Protein AF-A0A257GHW7-F1 (afdb_monomer)

pLDDT: mean 79.71, std 22.71, range [24.86, 98.06]

Secondary structure (DSSP, 8-state):
--------------PEEEP------TTSS--SS-----PPPS-PPPEEEEEEEEEE-TTGGGGSPTT----EEEEEEEEEESSHHHHHHHHHHHHHHTT-EEEEEEEEEEGGG--GGG-SS---HHHHHHHHHHHSSEEEPPPEEEPPPTT--S--SEEEEEEEEE-GGG--SSS----EEEEEEEEE-SSHHHHHHHHHHHHHHHTPEEEEEEEEEETTTS-GGGS----SSS-HHHHHHHH-SEEE---EEEPPPPP-----

Structure (mmCIF, N/CA/C/O backbone):
data_AF-A0A257GHW7-F1
#
_entry.id   AF-A0A257GHW7-F1
#
loop_
_atom_site.group_PDB
_atom_site.id
_atom_site.type_symbol
_atom_site.label_atom_id
_atom_site.label_alt_id
_atom_site.label_comp_id
_atom_site.label_asym_id
_atom_site.label_entity_id
_atom_site.label_seq_id
_atom_site.pdbx_PDB_ins_code
_atom_site.Cartn_x
_atom_site.Cartn_y
_atom_site.Cartn_z
_atom_site.occupancy
_atom_site.B_iso_or_equiv
_atom_site.auth_seq_id
_atom_site.auth_comp_id
_atom_site.auth_asym_id
_atom_site.auth_atom_id
_atom_site.pdbx_PDB_model_num
ATOM 1 N N . MET A 1 1 ? 4.978 38.872 -44.066 1.00 36.03 1 MET A N 1
ATOM 2 C CA . MET A 1 1 ? 3.646 39.085 -43.466 1.00 36.03 1 MET A CA 1
ATOM 3 C C . MET A 1 1 ? 3.679 38.361 -42.134 1.00 36.03 1 MET A C 1
ATOM 5 O O . MET A 1 1 ? 3.885 37.158 -42.123 1.00 36.03 1 MET A O 1
ATOM 9 N N . VAL A 1 2 ? 3.686 39.134 -41.053 1.00 34.88 2 VAL A N 1
ATOM 10 C CA . VAL A 1 2 ? 3.850 38.700 -39.659 1.00 34.88 2 VAL A CA 1
ATOM 11 C C . VAL A 1 2 ? 2.530 38.119 -39.152 1.00 34.88 2 VAL A C 1
ATOM 13 O O . VAL A 1 2 ? 1.501 38.746 -39.394 1.00 34.88 2 VAL A O 1
ATOM 16 N N . ARG A 1 3 ? 2.570 36.973 -38.462 1.00 28.17 3 ARG A N 1
ATOM 17 C CA . ARG A 1 3 ? 1.578 36.514 -37.465 1.00 28.17 3 ARG A CA 1
ATOM 18 C C . ARG A 1 3 ? 2.328 35.627 -36.462 1.00 28.17 3 ARG A C 1
ATOM 20 O O . ARG A 1 3 ? 2.773 34.553 -36.841 1.00 28.17 3 ARG A O 1
ATOM 27 N N . GLU A 1 4 ? 2.907 36.221 -35.424 1.00 24.86 4 GLU A N 1
ATOM 28 C CA . GLU A 1 4 ? 2.333 36.421 -34.079 1.00 24.86 4 GLU A CA 1
ATOM 29 C C . GLU A 1 4 ? 2.150 35.093 -33.327 1.00 24.86 4 GLU A C 1
ATOM 31 O O . GLU A 1 4 ? 1.236 34.318 -33.590 1.00 24.86 4 GLU A O 1
ATOM 36 N N . ILE A 1 5 ? 3.115 34.843 -32.436 1.00 37.69 5 ILE A N 1
ATOM 37 C CA . ILE A 1 5 ? 3.128 33.799 -31.415 1.00 37.69 5 ILE A CA 1
ATOM 38 C C . ILE A 1 5 ? 2.321 34.349 -30.241 1.00 37.69 5 ILE A C 1
ATOM 40 O O . ILE A 1 5 ? 2.675 35.393 -29.695 1.00 37.69 5 ILE A O 1
ATOM 44 N N . THR A 1 6 ? 1.269 33.646 -29.841 1.00 28.77 6 THR A N 1
ATOM 45 C CA . THR A 1 6 ? 0.584 33.873 -28.566 1.00 28.77 6 THR A CA 1
ATOM 46 C C . THR A 1 6 ? 0.648 32.584 -27.763 1.00 28.77 6 THR A C 1
ATOM 48 O O . THR A 1 6 ? -0.013 31.607 -28.109 1.00 28.77 6 THR A O 1
ATOM 51 N N . HIS A 1 7 ? 1.470 32.591 -26.713 1.00 36.78 7 HIS A N 1
ATOM 52 C CA . HIS A 1 7 ? 1.340 31.665 -25.592 1.00 36.78 7 HIS A CA 1
ATOM 53 C C . HIS A 1 7 ? -0.004 31.898 -24.891 1.00 36.78 7 HIS A C 1
ATOM 55 O O . HIS A 1 7 ? -0.395 33.054 -24.712 1.00 36.78 7 HIS A O 1
ATOM 61 N N . PRO A 1 8 ? -0.634 30.831 -24.390 1.00 32.47 8 PRO A N 1
ATOM 62 C CA . PRO A 1 8 ? -1.305 30.867 -23.107 1.00 32.47 8 PRO A CA 1
ATOM 63 C C . PRO A 1 8 ? -0.520 29.997 -22.123 1.00 32.47 8 PRO A C 1
ATOM 65 O O . PRO A 1 8 ? -0.283 28.812 -22.345 1.00 32.47 8 PRO A O 1
ATOM 68 N N . THR A 1 9 ? -0.068 30.644 -21.059 1.00 42.72 9 THR A N 1
ATOM 69 C CA . THR A 1 9 ? 0.225 30.048 -19.759 1.00 42.72 9 THR A CA 1
ATOM 70 C C . THR A 1 9 ? -1.046 29.399 -19.220 1.00 42.72 9 THR A C 1
ATOM 72 O O . THR A 1 9 ? -2.005 30.126 -18.998 1.00 42.72 9 THR A O 1
ATOM 75 N N . ASP A 1 10 ? -1.039 28.084 -19.017 1.00 27.36 10 ASP A N 1
ATOM 76 C CA . ASP A 1 10 ? -1.928 27.383 -18.084 1.00 27.36 10 ASP A CA 1
ATOM 77 C C . ASP A 1 10 ? -1.251 26.055 -17.710 1.00 27.36 10 ASP A C 1
ATOM 79 O O . ASP A 1 10 ? -1.215 25.107 -18.497 1.00 27.36 10 ASP A O 1
ATOM 83 N N . ASN A 1 11 ? -0.660 26.020 -16.513 1.00 33.03 11 ASN A N 1
ATOM 84 C CA . ASN A 1 11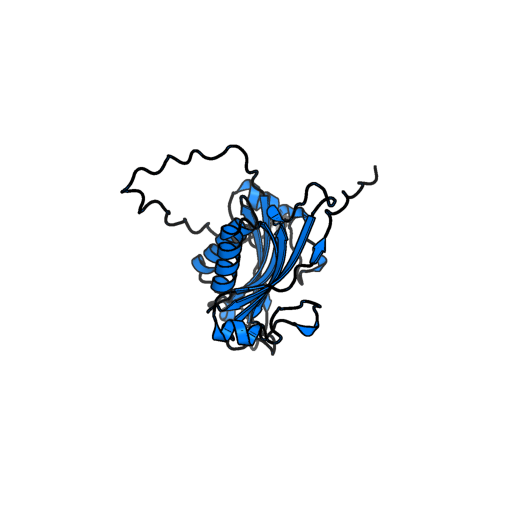 ? -0.252 24.798 -15.818 1.00 33.03 11 ASN A CA 1
ATOM 85 C C . ASN A 1 11 ? -1.525 24.094 -15.322 1.00 33.03 11 ASN A C 1
ATOM 87 O O . ASN A 1 11 ? -1.838 24.131 -14.138 1.00 33.03 11 ASN A O 1
ATOM 91 N N . ALA A 1 12 ? -2.303 23.524 -16.239 1.00 31.20 12 ALA A N 1
ATOM 92 C CA . ALA A 1 12 ? -3.409 22.644 -15.892 1.00 31.20 12 ALA A CA 1
ATOM 93 C C . ALA A 1 12 ? -2.868 21.216 -15.732 1.00 31.20 12 ALA A C 1
ATOM 95 O O . ALA A 1 12 ? -2.188 20.713 -16.632 1.00 31.20 12 ALA A O 1
ATOM 96 N N . ALA A 1 13 ? -3.162 20.616 -14.578 1.00 35.69 13 ALA A N 1
ATOM 97 C CA . ALA A 1 13 ? -2.827 19.262 -14.155 1.00 35.69 13 ALA A CA 1
ATOM 98 C C . ALA A 1 13 ? -2.780 18.252 -15.315 1.00 35.69 13 ALA A C 1
ATOM 100 O O . ALA A 1 13 ? -3.780 17.979 -15.985 1.00 35.69 13 ALA A O 1
ATOM 101 N N . ARG A 1 14 ? -1.601 17.672 -15.547 1.00 35.38 14 ARG A N 1
ATOM 102 C CA . ARG A 1 14 ? -1.405 16.566 -16.490 1.00 35.38 14 ARG A CA 1
ATOM 103 C C . ARG A 1 14 ? -1.644 15.231 -15.790 1.00 35.38 14 ARG A C 1
ATOM 105 O O . ARG A 1 14 ? -0.759 14.391 -15.717 1.00 35.38 14 ARG A O 1
ATOM 112 N N . GLY A 1 15 ? -2.851 15.045 -15.266 1.00 33.69 15 GLY A N 1
ATOM 113 C CA . GLY A 1 15 ? -3.296 13.729 -14.824 1.00 33.69 15 GLY A CA 1
ATOM 114 C C . GLY A 1 15 ? -3.684 12.868 -16.027 1.00 33.69 15 GLY A C 1
ATOM 115 O O . GLY A 1 15 ? -4.375 13.340 -16.937 1.00 33.69 15 GLY A O 1
ATOM 116 N N . VAL A 1 16 ? -3.237 11.613 -16.064 1.00 45.94 16 VAL A N 1
ATOM 117 C CA . VAL A 1 16 ? -3.731 10.628 -17.038 1.00 45.94 16 VAL A CA 1
ATOM 118 C C . VAL A 1 16 ? -5.000 10.001 -16.466 1.00 45.94 16 VAL A C 1
ATOM 120 O O . VAL A 1 16 ? -5.012 9.519 -15.339 1.00 45.94 16 VAL A O 1
ATOM 123 N N . TRP A 1 17 ? -6.079 10.009 -17.246 1.00 41.66 17 TRP A N 1
ATOM 124 C CA . TRP A 1 17 ? -7.388 9.497 -16.836 1.00 41.66 17 TRP A CA 1
ATOM 125 C C . TRP A 1 17 ? -7.412 7.981 -16.900 1.00 41.66 17 TRP A C 1
ATOM 127 O O . TRP A 1 17 ? -7.246 7.395 -17.974 1.00 41.66 17 TRP A O 1
ATOM 137 N N . TRP A 1 18 ? -7.653 7.350 -15.760 1.00 44.00 18 TRP A N 1
ATOM 138 C CA . TRP A 1 18 ? -7.812 5.911 -15.686 1.00 44.00 18 TRP A CA 1
ATOM 139 C C . TRP A 1 18 ? -9.294 5.607 -15.552 1.00 44.00 18 TRP A C 1
ATOM 141 O O . TRP A 1 18 ? -9.939 5.996 -14.580 1.00 44.00 18 TRP A O 1
ATOM 151 N N . ARG A 1 19 ? -9.861 4.924 -16.557 1.00 36.16 19 ARG A N 1
ATOM 152 C CA . ARG A 1 19 ? -11.244 4.450 -16.452 1.00 36.16 19 ARG A CA 1
ATOM 153 C C . ARG A 1 19 ? -11.335 3.555 -15.227 1.00 36.16 19 ARG A C 1
ATOM 155 O O . ARG A 1 19 ? -10.588 2.581 -15.145 1.00 36.16 19 ARG A O 1
ATOM 162 N N . LEU A 1 20 ? -12.320 3.820 -14.368 1.00 38.09 20 LEU A N 1
ATOM 163 C CA . LEU A 1 20 ? -12.843 2.817 -13.450 1.00 38.09 20 LEU A CA 1
ATOM 164 C C . LEU A 1 20 ? -13.066 1.547 -14.272 1.00 38.09 20 LEU A C 1
ATOM 166 O O . LEU A 1 20 ? -13.875 1.537 -15.210 1.00 38.09 20 LEU A O 1
ATOM 170 N N . GLY A 1 21 ? -12.298 0.496 -13.983 1.00 32.53 21 GLY A N 1
ATOM 171 C CA . GLY A 1 21 ? -12.584 -0.818 -14.524 1.00 32.53 21 GLY A CA 1
ATOM 172 C C . GLY A 1 21 ? -14.029 -1.100 -14.163 1.00 32.53 21 GLY A C 1
ATOM 173 O O . GLY A 1 21 ? -14.341 -1.201 -12.982 1.00 32.53 21 GLY A O 1
ATOM 174 N N . ALA A 1 22 ? -14.922 -1.115 -15.158 1.00 33.84 22 ALA A N 1
ATOM 175 C CA . ALA A 1 22 ? -16.328 -1.383 -14.923 1.00 33.84 22 ALA A CA 1
ATOM 176 C C . ALA A 1 22 ? -16.385 -2.695 -14.151 1.00 33.84 22 ALA A C 1
ATOM 178 O O . ALA A 1 22 ? -16.069 -3.743 -14.724 1.00 33.84 22 ALA A O 1
ATOM 179 N N . GLY A 1 23 ? -16.722 -2.613 -12.860 1.00 33.59 23 GLY A N 1
ATOM 180 C 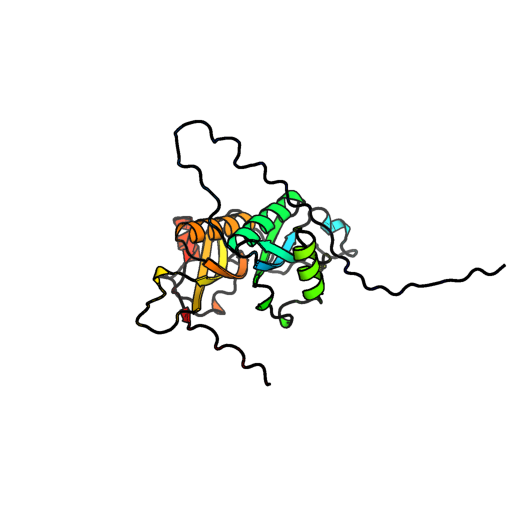CA . GLY A 1 23 ? -16.934 -3.773 -12.023 1.00 33.59 23 GLY A CA 1
ATOM 181 C C . GLY A 1 23 ? -17.876 -4.671 -12.798 1.00 33.59 23 GLY A C 1
ATOM 182 O O . GLY A 1 23 ? -19.040 -4.325 -13.025 1.00 33.59 23 GLY A O 1
ATOM 183 N N . ARG A 1 24 ? -17.360 -5.789 -13.320 1.00 31.86 24 ARG A N 1
ATOM 184 C CA . ARG A 1 24 ? -18.240 -6.821 -13.846 1.00 31.86 24 ARG A CA 1
ATOM 185 C C . ARG A 1 24 ? -19.026 -7.265 -12.637 1.00 31.86 24 ARG A C 1
ATOM 187 O O . ARG A 1 24 ? -18.468 -7.847 -11.717 1.00 31.86 24 ARG A O 1
ATOM 194 N N . GLY A 1 25 ? -20.285 -6.853 -12.637 1.00 30.27 25 GLY A N 1
ATOM 195 C CA . GLY A 1 25 ? -21.083 -6.801 -11.440 1.00 30.27 25 GLY A CA 1
ATOM 196 C C . GLY A 1 25 ? -21.085 -8.110 -10.672 1.00 30.27 25 GLY A C 1
ATOM 197 O O . GLY A 1 25 ? -21.181 -9.204 -11.234 1.00 30.27 25 GLY A O 1
ATOM 198 N N . ILE A 1 26 ? -21.173 -7.947 -9.361 1.00 32.16 26 ILE A N 1
ATOM 199 C CA . ILE A 1 26 ? -21.676 -8.927 -8.397 1.00 32.16 26 ILE A CA 1
ATOM 200 C C . ILE A 1 26 ? -23.202 -9.121 -8.624 1.00 32.16 26 ILE A C 1
ATOM 202 O O . ILE A 1 26 ? -24.008 -9.266 -7.710 1.00 32.16 26 ILE A O 1
ATOM 206 N N . GLU A 1 27 ? -23.649 -9.112 -9.885 1.00 31.14 27 GLU A N 1
ATOM 207 C CA . GLU A 1 27 ? -25.053 -9.204 -10.295 1.00 31.14 27 GLU A CA 1
ATOM 208 C C . GLU A 1 27 ? -25.370 -10.503 -11.052 1.00 31.14 27 GLU A C 1
ATOM 210 O O . GLU A 1 27 ? -26.494 -10.718 -11.502 1.00 31.14 27 GLU A O 1
ATOM 215 N N . ALA A 1 28 ? -24.414 -11.433 -11.127 1.00 28.77 28 ALA A N 1
ATOM 216 C CA . ALA A 1 28 ? -24.600 -12.738 -11.754 1.00 28.77 28 ALA A CA 1
ATOM 217 C C . ALA A 1 28 ? -24.518 -13.909 -10.761 1.00 28.77 28 ALA A C 1
ATOM 219 O O . ALA A 1 28 ? -23.937 -14.935 -11.083 1.00 28.77 28 ALA A O 1
ATOM 220 N N . GLN A 1 29 ? -25.137 -13.796 -9.578 1.00 29.86 29 GLN A N 1
ATOM 221 C CA . GLN A 1 29 ? -25.548 -14.978 -8.789 1.00 29.86 29 GLN A CA 1
ATOM 222 C C . GLN A 1 29 ? -26.730 -14.753 -7.817 1.00 29.86 29 GLN A C 1
ATOM 224 O O . G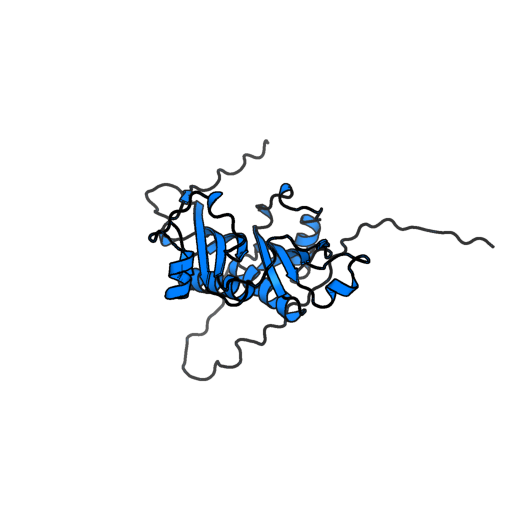LN A 1 29 ? -27.079 -15.637 -7.039 1.00 29.86 29 GLN A O 1
ATOM 229 N N . ARG A 1 30 ? -27.464 -13.633 -7.922 1.00 30.55 30 ARG A N 1
ATOM 230 C CA . ARG A 1 30 ? -28.661 -13.325 -7.100 1.00 30.55 30 ARG A CA 1
ATOM 231 C C . ARG A 1 30 ? -29.955 -14.033 -7.541 1.00 30.55 30 ARG A C 1
ATOM 233 O O . ARG A 1 30 ? -31.051 -13.475 -7.498 1.00 30.55 30 ARG A O 1
ATOM 240 N N . ARG A 1 31 ? -29.869 -15.300 -7.942 1.00 33.94 31 ARG A N 1
ATOM 241 C CA . ARG A 1 31 ? -31.046 -16.174 -8.028 1.00 33.94 31 ARG A CA 1
ATOM 242 C C . ARG A 1 31 ? -30.732 -17.496 -7.364 1.00 33.94 31 ARG A C 1
ATOM 244 O O . ARG A 1 31 ? -30.259 -18.410 -8.025 1.00 33.94 31 ARG A O 1
ATOM 251 N N . VAL A 1 32 ? -31.065 -17.571 -6.080 1.00 35.50 32 VAL A N 1
ATOM 252 C CA . VAL A 1 32 ? -31.836 -18.633 -5.412 1.00 35.50 32 VAL A CA 1
ATOM 253 C C . VAL A 1 32 ? -31.614 -18.452 -3.905 1.00 35.50 32 VAL A C 1
ATOM 255 O O . VAL A 1 32 ? -30.484 -18.316 -3.462 1.00 35.50 32 VAL A O 1
ATOM 258 N N . LEU A 1 33 ? -32.720 -18.469 -3.151 1.00 29.48 33 LEU A N 1
ATOM 259 C CA . LEU A 1 33 ? -32.876 -18.275 -1.696 1.00 29.48 33 LEU A CA 1
ATOM 260 C C . LEU A 1 33 ? -33.137 -16.820 -1.265 1.00 29.48 33 LEU A C 1
ATOM 262 O O . LEU A 1 33 ? -32.370 -15.906 -1.537 1.00 29.48 33 LEU A O 1
ATOM 266 N N . GLY A 1 34 ? -34.298 -16.614 -0.634 1.00 36.25 34 GLY A N 1
ATOM 267 C CA . GLY A 1 34 ? -34.817 -15.318 -0.200 1.00 36.25 34 GLY A CA 1
ATOM 268 C C . GLY A 1 34 ? -34.015 -14.715 0.950 1.00 36.25 34 GLY A C 1
ATOM 269 O O . GLY A 1 34 ? -34.374 -14.888 2.111 1.00 36.25 34 GLY A O 1
ATOM 270 N N . VAL A 1 35 ? -32.957 -13.994 0.596 1.00 29.38 35 VAL A N 1
ATOM 271 C CA . VAL A 1 35 ? -32.180 -13.124 1.484 1.00 29.38 35 VAL A CA 1
ATOM 272 C C . VAL A 1 35 ? -32.859 -11.742 1.534 1.00 29.38 35 VAL A C 1
ATOM 274 O O . VAL A 1 35 ? -33.361 -11.293 0.496 1.00 29.38 35 VAL A O 1
ATOM 277 N N . PRO A 1 36 ? -32.942 -11.070 2.701 1.00 29.03 36 PRO A N 1
ATOM 278 C CA . PRO A 1 36 ? -33.575 -9.759 2.817 1.00 29.03 36 PRO A CA 1
ATOM 279 C C . PRO A 1 36 ? -32.941 -8.752 1.855 1.00 29.03 36 PRO A C 1
ATOM 281 O O . PRO A 1 36 ? -31.727 -8.737 1.662 1.00 29.03 36 PRO A O 1
ATOM 284 N N . GLN A 1 37 ? -33.777 -7.912 1.245 1.00 29.28 37 GLN A N 1
ATOM 285 C CA . GLN A 1 37 ? -33.328 -6.796 0.422 1.00 29.28 37 GLN A CA 1
ATOM 286 C C . GLN A 1 37 ? -32.472 -5.862 1.280 1.00 29.28 37 GLN A C 1
ATOM 288 O O . GLN A 1 37 ? -32.977 -5.258 2.224 1.00 29.28 37 GLN A O 1
ATOM 293 N N . PHE A 1 38 ? -31.186 -5.753 0.953 1.00 33.88 38 PHE A N 1
ATOM 294 C CA . PHE A 1 38 ? -30.321 -4.724 1.509 1.00 33.88 38 PHE A CA 1
ATOM 295 C C . PHE A 1 38 ? -30.754 -3.384 0.907 1.00 33.88 38 PHE A C 1
ATOM 297 O O . PHE A 1 38 ? -30.521 -3.107 -0.269 1.00 33.88 38 PHE A O 1
ATOM 304 N N . THR A 1 39 ? -31.482 -2.597 1.690 1.00 32.59 39 THR A N 1
ATOM 305 C CA . THR A 1 39 ? -31.611 -1.158 1.473 1.00 32.59 39 THR A CA 1
ATOM 306 C C . THR A 1 39 ? -30.284 -0.513 1.872 1.00 32.59 39 THR A C 1
ATOM 308 O O . THR A 1 39 ? -29.811 -0.835 2.965 1.00 32.59 39 THR A O 1
ATOM 311 N N . PRO A 1 40 ? -29.691 0.373 1.049 1.00 36.09 40 PRO A N 1
ATOM 312 C CA . PRO A 1 40 ? -28.514 1.138 1.451 1.00 36.09 40 PRO A CA 1
ATOM 313 C C . PRO A 1 40 ? -28.809 1.817 2.790 1.00 36.09 40 PRO A C 1
ATOM 315 O O . PRO A 1 40 ? -29.843 2.478 2.923 1.00 36.09 40 PRO A O 1
ATOM 318 N N . LYS A 1 41 ? -27.965 1.590 3.800 1.00 42.03 41 LYS A N 1
ATOM 319 C CA . LYS A 1 41 ? -28.049 2.349 5.050 1.00 42.03 41 LYS A CA 1
ATOM 320 C C . LYS A 1 41 ? -27.712 3.804 4.718 1.00 42.03 41 LYS A C 1
ATOM 322 O O . LYS A 1 41 ? -26.734 4.070 4.029 1.00 42.03 41 LYS A O 1
ATOM 327 N N . GLU A 1 42 ? -28.550 4.730 5.163 1.00 38.84 42 GLU A N 1
ATOM 328 C CA . GLU A 1 42 ? -28.303 6.166 5.044 1.00 38.84 42 GLU A CA 1
ATOM 329 C C . GLU A 1 42 ? -26.960 6.528 5.715 1.00 38.84 42 GLU A C 1
ATOM 331 O O . GLU A 1 42 ? -26.798 6.273 6.906 1.00 38.84 42 GLU A O 1
ATOM 336 N N . GLY A 1 43 ? -26.031 7.148 4.970 1.00 42.12 43 GLY A N 1
ATOM 337 C CA . GLY A 1 43 ? -25.058 8.088 5.542 1.00 42.12 43 GLY A CA 1
ATOM 338 C C . GLY A 1 43 ? -23.586 7.685 5.718 1.00 42.12 43 GLY A C 1
ATOM 339 O O . GLY A 1 43 ? -22.974 8.256 6.613 1.00 42.12 43 GLY A O 1
ATOM 340 N N . HIS A 1 44 ? -22.982 6.810 4.903 1.00 48.06 44 HIS A N 1
ATOM 341 C CA . HIS A 1 44 ? -21.507 6.806 4.809 1.00 48.06 44 HIS A CA 1
ATOM 342 C C . HIS A 1 44 ? -21.077 7.937 3.869 1.00 48.06 44 HIS A C 1
ATOM 344 O O . HIS A 1 44 ? -21.534 8.032 2.728 1.00 48.06 44 HIS A O 1
ATOM 350 N N . GLN A 1 45 ? -20.311 8.885 4.401 1.00 71.19 45 GLN A N 1
ATOM 351 C CA . GLN A 1 45 ? -19.835 10.042 3.657 1.00 71.19 45 GLN A CA 1
ATOM 352 C C . GLN A 1 45 ? -18.608 9.614 2.848 1.00 71.19 45 GLN A C 1
ATOM 354 O O . GLN A 1 45 ? -17.639 9.150 3.430 1.00 71.19 45 GLN A O 1
ATOM 359 N N . MET A 1 46 ? -18.658 9.776 1.524 1.00 88.19 46 MET A N 1
ATOM 360 C CA . MET A 1 46 ? -17.517 9.520 0.637 1.00 88.19 46 MET A CA 1
ATOM 361 C C . MET A 1 46 ? -16.273 10.282 1.117 1.00 88.19 46 MET A C 1
ATOM 363 O O . MET A 1 46 ? -16.310 11.513 1.216 1.00 88.19 46 MET A O 1
ATOM 367 N N . GLY A 1 47 ? -15.191 9.554 1.390 1.00 92.69 47 GLY A N 1
ATOM 368 C CA . GLY A 1 47 ? -13.868 10.088 1.700 1.00 92.69 47 GLY A CA 1
ATOM 369 C C . GLY A 1 47 ? -13.036 10.338 0.442 1.00 92.69 47 GLY A C 1
ATOM 370 O O . GLY A 1 47 ? -13.412 9.948 -0.665 1.00 92.69 47 GLY A O 1
ATOM 371 N N . THR A 1 48 ? -11.899 11.020 0.597 1.00 95.81 48 THR A N 1
ATOM 372 C CA . THR A 1 48 ? -10.880 11.163 -0.457 1.00 95.81 48 THR A CA 1
ATOM 373 C C . THR A 1 48 ? -9.567 10.591 0.052 1.00 95.81 48 THR A C 1
ATOM 375 O O . THR A 1 48 ? -9.049 11.022 1.083 1.00 95.81 48 THR A O 1
ATOM 378 N N . PHE A 1 49 ? -9.042 9.623 -0.686 1.00 97.12 49 PHE A N 1
ATOM 379 C CA . PHE A 1 49 ? -7.886 8.828 -0.304 1.00 97.12 49 PHE A CA 1
ATOM 380 C C . PHE A 1 49 ? -6.791 8.968 -1.343 1.00 97.12 49 PHE A C 1
ATOM 382 O O . PHE A 1 49 ? -7.069 9.191 -2.526 1.00 97.12 49 PHE A O 1
ATOM 389 N N . TYR A 1 50 ? -5.554 8.814 -0.891 1.00 96.62 50 TYR A N 1
ATOM 390 C CA . TYR A 1 50 ? -4.395 8.751 -1.757 1.00 96.62 50 TYR A CA 1
ATOM 391 C C . TYR A 1 50 ? -3.713 7.388 -1.676 1.00 96.62 50 TYR A C 1
ATOM 393 O O . TYR A 1 50 ? -3.823 6.677 -0.676 1.00 96.62 50 TYR A O 1
ATOM 401 N N . ALA A 1 51 ? -2.961 7.064 -2.723 1.00 96.81 51 ALA A N 1
ATOM 402 C CA . ALA A 1 51 ? -1.981 5.994 -2.701 1.00 96.81 51 ALA A CA 1
ATOM 403 C C . ALA A 1 51 ? -0.755 6.375 -3.536 1.00 96.81 51 ALA A C 1
ATOM 405 O O . ALA A 1 51 ? -0.857 6.637 -4.736 1.00 96.81 51 ALA A O 1
ATOM 406 N N . ALA A 1 52 ? 0.406 6.380 -2.896 1.00 95.62 52 ALA A N 1
ATOM 407 C CA . ALA A 1 52 ? 1.707 6.419 -3.538 1.00 95.62 52 ALA A CA 1
ATOM 408 C C . ALA A 1 52 ? 2.172 4.980 -3.767 1.00 95.62 52 ALA A C 1
ATOM 410 O O . ALA A 1 52 ? 2.295 4.204 -2.818 1.00 95.62 52 ALA A O 1
ATOM 411 N N . VAL A 1 53 ? 2.412 4.608 -5.021 1.00 95.75 53 VAL A N 1
ATOM 412 C CA . VAL A 1 53 ? 2.735 3.226 -5.393 1.00 95.75 53 VAL A CA 1
ATOM 413 C C . VAL A 1 53 ? 3.871 3.169 -6.401 1.00 95.75 53 VAL A C 1
ATOM 415 O O . VAL A 1 53 ? 4.080 4.098 -7.185 1.00 95.75 53 VAL A O 1
ATOM 418 N N . GLU A 1 54 ? 4.550 2.030 -6.420 1.00 94.94 54 GLU A N 1
ATOM 419 C CA . GLU 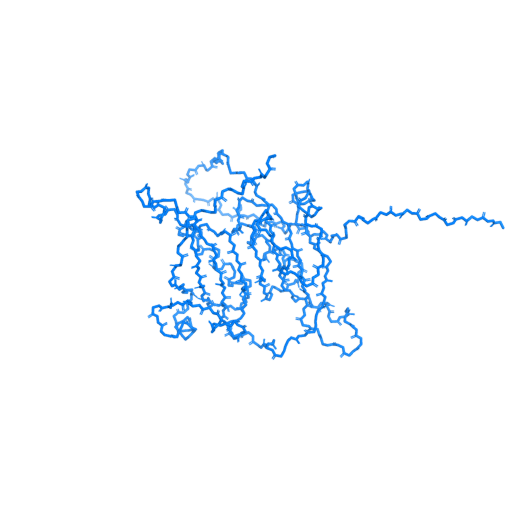A 1 54 ? 5.439 1.636 -7.507 1.00 94.94 54 GLU A CA 1
ATOM 420 C C . GLU A 1 54 ? 4.755 0.533 -8.313 1.00 94.94 54 GLU A C 1
ATOM 422 O O . GLU A 1 54 ? 4.244 -0.455 -7.769 1.00 94.94 54 GLU A O 1
ATOM 427 N N . VAL A 1 55 ? 4.712 0.726 -9.628 1.00 95.38 55 VAL A N 1
ATOM 428 C CA . VAL A 1 55 ? 4.087 -0.193 -10.577 1.00 95.38 55 VAL A CA 1
ATOM 429 C C . VAL A 1 55 ? 5.059 -0.546 -11.690 1.00 95.38 55 VAL A C 1
ATOM 431 O O . VAL A 1 55 ? 5.873 0.276 -12.103 1.00 95.38 55 VAL A O 1
ATOM 434 N N . PHE A 1 56 ? 4.936 -1.750 -12.231 1.00 94.62 56 PHE A N 1
ATOM 435 C CA . PHE A 1 56 ? 5.673 -2.162 -13.415 1.00 94.62 56 PHE A CA 1
ATOM 436 C C . PHE A 1 56 ? 4.793 -2.040 -14.659 1.00 94.62 56 PHE A C 1
ATOM 438 O O . PHE A 1 56 ? 3.763 -2.718 -14.766 1.00 94.62 56 PHE A O 1
ATOM 445 N N . ASP A 1 57 ? 5.219 -1.208 -15.613 1.00 95.19 57 ASP A N 1
ATOM 446 C CA . ASP A 1 57 ? 4.637 -1.119 -16.952 1.00 95.19 57 ASP A CA 1
ATOM 447 C C . ASP A 1 57 ? 5.435 -1.987 -17.943 1.00 95.19 57 ASP A C 1
ATOM 449 O O . ASP A 1 57 ? 6.611 -1.713 -18.197 1.00 95.19 57 ASP A O 1
ATOM 453 N N . PRO A 1 58 ? 4.830 -3.020 -18.561 1.00 93.56 58 PRO A N 1
ATOM 454 C CA . PRO A 1 58 ? 5.486 -3.800 -19.609 1.00 93.56 58 PRO A CA 1
ATOM 455 C C . PRO A 1 58 ? 5.965 -2.974 -20.815 1.00 93.56 58 PRO A C 1
ATOM 457 O O . PRO A 1 58 ? 6.868 -3.416 -21.531 1.00 93.56 58 PRO A O 1
ATOM 460 N N . GLU A 1 59 ? 5.368 -1.807 -21.068 1.00 92.31 59 GLU A N 1
ATOM 461 C CA . GLU A 1 59 ? 5.774 -0.867 -22.119 1.00 92.31 59 GLU A CA 1
ATOM 462 C C . GLU A 1 59 ? 6.819 0.154 -21.634 1.00 92.31 59 GLU A C 1
ATOM 464 O O . GLU A 1 59 ? 7.511 0.766 -22.454 1.00 92.31 59 GLU A O 1
ATOM 469 N N . GLY A 1 60 ? 7.008 0.282 -20.318 1.00 89.75 60 GLY A N 1
ATOM 470 C CA . GLY A 1 60 ? 7.937 1.209 -19.673 1.00 89.75 60 GLY A CA 1
ATOM 471 C C . GLY A 1 60 ? 9.393 1.147 -20.159 1.00 89.75 60 GLY A C 1
ATOM 472 O O . GLY A 1 60 ? 9.986 2.211 -20.365 1.00 89.75 60 GLY A O 1
ATOM 473 N N . PRO A 1 61 ? 9.978 -0.029 -20.485 1.00 91.94 61 PRO A N 1
ATOM 474 C CA . PRO A 1 61 ? 11.333 -0.099 -21.035 1.00 91.94 61 PRO A CA 1
ATOM 475 C C . PRO A 1 61 ? 11.532 0.701 -22.329 1.00 91.94 61 PRO A C 1
ATOM 477 O O . PRO A 1 61 ? 12.649 1.120 -22.622 1.00 91.94 61 PRO A O 1
ATOM 480 N N . ALA A 1 62 ? 10.473 0.932 -23.114 1.00 88.31 62 ALA A N 1
ATOM 481 C CA . ALA A 1 62 ? 10.556 1.747 -24.328 1.00 88.31 62 ALA A CA 1
ATOM 482 C C . ALA A 1 62 ? 10.699 3.253 -24.037 1.00 88.31 62 ALA A C 1
ATOM 484 O O . ALA A 1 62 ? 11.092 4.009 -24.927 1.00 88.31 62 ALA A O 1
ATOM 485 N N . ASN A 1 63 ? 10.383 3.675 -22.811 1.00 81.75 63 ASN A N 1
ATOM 486 C CA . ASN A 1 63 ? 10.409 5.063 -22.358 1.00 81.75 63 ASN A CA 1
ATOM 487 C C . ASN A 1 63 ? 11.683 5.407 -21.565 1.00 81.75 63 ASN A C 1
ATOM 489 O O . ASN A 1 63 ? 11.882 6.571 -21.212 1.00 81.75 63 ASN A O 1
ATOM 493 N N . MET A 1 64 ? 12.553 4.423 -21.306 1.00 87.44 64 MET A N 1
ATOM 494 C CA . MET A 1 64 ? 13.817 4.640 -20.603 1.00 87.44 64 MET A CA 1
ATOM 495 C C . MET A 1 64 ? 14.871 5.312 -21.494 1.00 87.44 64 MET A C 1
ATOM 497 O O . MET A 1 64 ? 14.915 5.069 -22.704 1.00 87.44 64 MET A O 1
ATOM 501 N N . PRO A 1 65 ? 15.763 6.138 -20.914 1.00 84.31 65 PRO A N 1
ATOM 502 C CA . PRO A 1 65 ? 16.953 6.613 -21.610 1.00 84.31 65 PRO A CA 1
ATOM 503 C C . PRO A 1 65 ? 17.825 5.458 -22.120 1.00 84.31 65 PRO A C 1
ATOM 505 O O . PRO A 1 65 ? 17.889 4.389 -21.510 1.00 84.31 65 PRO A O 1
ATOM 508 N N . ASP A 1 66 ? 18.559 5.695 -23.211 1.00 83.06 66 ASP A N 1
ATOM 509 C CA . ASP A 1 66 ? 19.521 4.724 -23.738 1.00 83.06 66 ASP A CA 1
ATOM 510 C C . ASP A 1 66 ? 20.496 4.269 -22.630 1.00 83.06 66 ASP A C 1
ATOM 512 O O . ASP A 1 66 ? 21.183 5.093 -22.027 1.00 83.06 66 ASP A O 1
ATOM 516 N N . ALA A 1 67 ? 20.594 2.949 -22.431 1.00 81.94 67 ALA A N 1
ATOM 517 C CA . ALA A 1 67 ? 21.438 2.265 -21.439 1.00 81.94 67 ALA A CA 1
ATOM 518 C C . ALA A 1 67 ? 20.980 2.294 -19.965 1.00 81.94 67 ALA A C 1
ATOM 520 O O . ALA A 1 67 ? 21.733 1.801 -19.127 1.00 81.94 67 ALA A O 1
ATOM 521 N N . ALA A 1 68 ? 19.778 2.788 -19.652 1.00 89.12 68 ALA A N 1
ATOM 522 C CA . ALA A 1 68 ? 19.178 2.633 -18.323 1.00 89.12 68 ALA A CA 1
ATOM 523 C C . ALA A 1 68 ? 18.348 1.336 -18.227 1.00 89.12 68 ALA A C 1
ATOM 525 O O . ALA A 1 68 ? 17.680 0.946 -19.190 1.00 89.12 68 ALA A O 1
ATOM 526 N N . GLU A 1 69 ? 18.389 0.664 -17.074 1.00 91.25 69 GLU A N 1
ATOM 527 C CA . GLU A 1 69 ? 17.518 -0.482 -16.779 1.00 91.25 69 GLU A CA 1
ATOM 528 C C . GLU A 1 69 ? 16.173 0.009 -16.240 1.00 91.25 69 GLU A C 1
ATOM 530 O O . GLU A 1 69 ? 16.115 0.985 -15.505 1.00 91.25 69 GLU A O 1
ATOM 535 N N . TYR A 1 70 ? 15.077 -0.644 -16.623 1.00 92.62 70 TYR A N 1
ATOM 536 C CA . TYR A 1 70 ? 13.739 -0.262 -16.175 1.00 92.62 70 TYR A CA 1
ATOM 537 C C . TYR A 1 70 ? 13.363 -1.030 -14.905 1.00 92.62 70 TYR A C 1
ATOM 539 O O . TYR A 1 70 ? 13.218 -2.253 -14.964 1.00 92.62 70 TYR A O 1
ATOM 547 N N . GLY A 1 71 ? 13.206 -0.317 -13.789 1.00 90.94 71 GLY A N 1
ATOM 548 C CA . GLY A 1 71 ? 12.756 -0.881 -12.511 1.00 90.94 71 GLY A CA 1
ATOM 549 C C . GLY A 1 71 ? 11.241 -0.817 -12.331 1.00 90.94 71 GLY A C 1
ATOM 550 O O . GLY A 1 71 ? 10.651 -1.699 -11.719 1.00 90.94 71 GLY A O 1
ATOM 551 N N . GLY A 1 72 ? 10.600 0.183 -12.933 1.00 93.62 72 GLY A N 1
ATOM 552 C CA . GLY A 1 72 ? 9.179 0.453 -12.774 1.00 93.62 72 GLY A CA 1
ATOM 553 C C . GLY A 1 72 ? 8.907 1.948 -12.861 1.00 93.62 72 GLY A C 1
ATOM 554 O O . GLY A 1 72 ? 9.738 2.727 -13.337 1.00 93.62 72 GLY A O 1
ATOM 555 N N . GLU A 1 73 ? 7.729 2.346 -12.400 1.00 93.88 73 GLU A N 1
ATOM 556 C CA . GLU A 1 73 ? 7.281 3.729 -12.336 1.00 93.88 73 GLU A CA 1
ATOM 557 C C . GLU A 1 73 ? 6.639 4.030 -10.988 1.00 93.88 73 GLU A C 1
ATOM 559 O O . GLU A 1 73 ? 5.710 3.341 -10.561 1.00 93.88 73 GLU A O 1
ATOM 564 N N . ALA A 1 74 ? 7.091 5.108 -10.352 1.00 94.06 74 ALA A N 1
ATOM 565 C CA . ALA A 1 74 ? 6.401 5.678 -9.210 1.00 94.06 74 ALA A CA 1
ATOM 566 C C . ALA A 1 74 ? 5.208 6.507 -9.702 1.00 94.06 74 ALA A C 1
ATOM 568 O O . ALA A 1 74 ? 5.312 7.272 -10.672 1.00 94.06 74 ALA A O 1
ATOM 569 N N . ARG A 1 75 ? 4.058 6.324 -9.052 1.00 94.75 75 ARG A N 1
ATOM 570 C CA . ARG A 1 75 ? 2.801 6.991 -9.394 1.00 94.75 75 ARG A CA 1
ATOM 571 C C . ARG A 1 75 ? 2.015 7.332 -8.134 1.00 94.75 75 ARG A C 1
ATOM 573 O O . ARG A 1 75 ? 1.999 6.569 -7.170 1.00 94.75 75 ARG A O 1
ATOM 580 N N . PHE A 1 76 ? 1.331 8.467 -8.175 1.00 95.69 76 PHE A N 1
ATOM 581 C CA . PHE A 1 76 ? 0.436 8.918 -7.120 1.00 95.69 76 PHE A CA 1
ATOM 582 C C . PHE A 1 76 ? -1.007 8.865 -7.607 1.00 95.69 76 PHE A C 1
ATOM 584 O O . PHE A 1 76 ? -1.322 9.335 -8.702 1.00 95.69 76 PHE A O 1
ATOM 591 N N . PHE A 1 77 ? -1.881 8.288 -6.796 1.00 96.12 77 PHE A N 1
ATOM 592 C CA . PHE A 1 77 ? -3.294 8.111 -7.090 1.00 96.12 77 PHE A CA 1
ATOM 593 C C . PHE A 1 77 ? -4.117 8.858 -6.053 1.00 96.12 77 PHE A C 1
ATOM 595 O O . PHE A 1 77 ? -3.803 8.804 -4.869 1.00 96.12 77 PHE A O 1
ATOM 602 N N . VAL A 1 78 ? -5.191 9.508 -6.494 1.00 96.81 78 VAL A N 1
ATOM 603 C CA . VAL A 1 78 ? -6.224 10.082 -5.632 1.00 96.81 78 VAL A CA 1
ATOM 604 C C . VAL A 1 78 ? -7.583 9.607 -6.122 1.00 96.81 78 VAL A C 1
ATOM 606 O O . VAL A 1 78 ? -7.890 9.690 -7.313 1.00 96.81 78 VAL A O 1
ATOM 609 N N . LEU A 1 79 ? -8.401 9.094 -5.211 1.00 95.88 79 LEU A N 1
ATOM 610 C CA . LEU A 1 79 ? -9.737 8.594 -5.511 1.00 95.88 79 LEU A CA 1
ATOM 611 C C . LEU A 1 79 ? -10.689 8.788 -4.336 1.00 95.88 79 LEU A C 1
ATOM 613 O O . LEU A 1 79 ? -10.275 9.004 -3.198 1.00 95.88 79 LEU A O 1
ATOM 617 N N . THR A 1 80 ? -11.982 8.693 -4.625 1.00 95.69 80 THR A N 1
ATOM 618 C CA . THR A 1 80 ? -13.041 8.737 -3.619 1.00 95.69 80 THR A CA 1
ATOM 619 C C . THR A 1 80 ? -13.609 7.347 -3.372 1.00 95.69 80 THR A C 1
ATOM 621 O O . THR A 1 80 ? -13.962 6.665 -4.334 1.00 95.69 80 THR A O 1
ATOM 624 N N . ALA A 1 81 ? -13.753 6.969 -2.108 1.00 95.81 81 ALA A N 1
ATOM 625 C CA . ALA A 1 81 ? -14.329 5.697 -1.661 1.00 95.81 81 ALA A CA 1
ATOM 626 C C . ALA A 1 81 ? -15.082 5.905 -0.332 1.00 95.81 81 ALA A C 1
ATOM 628 O O . ALA A 1 81 ? -15.008 6.996 0.241 1.00 95.81 81 ALA A O 1
ATOM 629 N N . GLU A 1 82 ? -15.830 4.915 0.150 1.00 94.31 82 GLU A N 1
ATOM 630 C CA . GLU A 1 82 ? -16.445 4.970 1.482 1.00 94.31 82 GLU A CA 1
ATOM 631 C C . GLU A 1 82 ? -15.376 4.920 2.584 1.00 94.31 82 GLU A C 1
ATOM 633 O O . GLU A 1 82 ? -15.445 5.685 3.546 1.00 94.31 82 GLU A O 1
ATOM 638 N N . ASP A 1 83 ? -14.347 4.095 2.395 1.00 94.94 83 ASP A N 1
ATOM 639 C CA . ASP A 1 83 ? -13.194 3.955 3.281 1.00 94.94 83 ASP A CA 1
ATOM 640 C C . ASP A 1 83 ? -11.908 3.632 2.494 1.00 94.94 83 ASP A C 1
ATOM 642 O O . ASP A 1 83 ? -11.906 3.507 1.262 1.00 94.94 83 ASP A O 1
ATOM 646 N N . LEU A 1 84 ? -10.781 3.533 3.207 1.00 96.69 84 LEU A N 1
ATOM 647 C CA . LEU A 1 84 ? -9.494 3.240 2.584 1.00 96.69 84 LEU A CA 1
ATOM 648 C C . LEU A 1 84 ? -9.438 1.812 2.019 1.00 96.69 84 LEU A C 1
ATOM 650 O O . LEU A 1 84 ? -8.806 1.600 0.987 1.00 96.69 84 LEU A O 1
ATOM 654 N N . SER A 1 85 ? -10.117 0.846 2.639 1.00 95.56 85 SER A N 1
ATOM 655 C CA . SER A 1 85 ? -10.173 -0.540 2.164 1.00 95.56 85 SER A CA 1
ATOM 656 C C . SER A 1 85 ? -10.801 -0.627 0.768 1.00 95.56 85 SER A C 1
ATOM 658 O O . SER A 1 85 ? -10.214 -1.210 -0.150 1.00 95.56 85 SER A O 1
ATOM 660 N N . GLU A 1 86 ? -11.942 0.034 0.555 1.00 95.56 86 GLU A N 1
ATOM 661 C CA . GLU A 1 86 ? -12.581 0.128 -0.759 1.00 95.56 86 GLU A CA 1
ATOM 662 C C . GLU A 1 86 ? -11.694 0.882 -1.768 1.00 95.56 86 GLU A C 1
ATOM 664 O O . GLU A 1 86 ? -11.583 0.471 -2.933 1.00 95.56 86 GLU A O 1
ATOM 669 N N . ALA A 1 87 ? -11.022 1.958 -1.339 1.00 96.56 87 ALA A N 1
ATOM 670 C CA . ALA A 1 87 ? -10.088 2.690 -2.193 1.00 96.56 87 ALA A CA 1
ATOM 671 C C . ALA A 1 87 ? -8.925 1.797 -2.664 1.00 96.56 87 ALA A C 1
ATOM 673 O O . ALA A 1 87 ? -8.606 1.772 -3.855 1.00 96.56 87 ALA A O 1
ATOM 674 N N . LEU A 1 88 ? -8.320 1.024 -1.762 1.00 96.94 88 LEU A N 1
ATOM 675 C CA . LEU A 1 88 ? -7.206 0.122 -2.060 1.00 96.94 88 LEU A CA 1
ATOM 676 C C . LEU A 1 88 ? -7.619 -1.017 -2.999 1.00 96.94 88 LEU A C 1
ATOM 678 O O . LEU A 1 88 ? -6.920 -1.293 -3.979 1.00 96.94 88 LEU A O 1
ATOM 682 N N . ALA A 1 89 ? -8.786 -1.627 -2.772 1.00 94.62 89 ALA A N 1
ATOM 683 C CA . ALA A 1 89 ? -9.332 -2.644 -3.670 1.00 94.62 89 ALA A CA 1
ATOM 684 C C . ALA A 1 89 ? -9.596 -2.074 -5.079 1.00 94.62 89 ALA A C 1
ATOM 686 O O . ALA A 1 89 ? -9.255 -2.684 -6.101 1.00 94.62 89 ALA A O 1
ATOM 687 N N . THR A 1 90 ? -10.154 -0.862 -5.145 1.00 94.94 90 THR A N 1
ATOM 688 C CA . THR A 1 90 ? -10.414 -0.149 -6.403 1.00 94.94 90 THR A CA 1
ATOM 689 C C . THR A 1 90 ? -9.117 0.192 -7.138 1.00 94.94 90 THR A C 1
ATOM 691 O O . THR A 1 90 ? -9.030 -0.001 -8.357 1.00 94.94 90 THR A O 1
ATOM 694 N N . LEU A 1 91 ? -8.096 0.648 -6.411 1.00 95.44 91 LEU A N 1
ATOM 695 C CA . LEU A 1 91 ? -6.763 0.939 -6.932 1.00 95.44 91 LEU A CA 1
ATOM 696 C C . LEU A 1 91 ? -6.117 -0.307 -7.545 1.00 95.44 91 LEU A C 1
ATOM 698 O O . LEU A 1 91 ? -5.722 -0.263 -8.711 1.00 95.44 91 LEU A O 1
ATOM 702 N N . ALA A 1 92 ? -6.047 -1.416 -6.803 1.00 94.75 92 ALA A N 1
ATOM 703 C CA . ALA A 1 92 ? -5.420 -2.655 -7.266 1.00 94.75 92 ALA A CA 1
ATOM 704 C C . ALA A 1 92 ? -6.069 -3.171 -8.561 1.00 94.75 92 ALA A C 1
ATOM 706 O O . ALA A 1 92 ? -5.382 -3.498 -9.535 1.00 94.75 92 ALA A O 1
ATOM 707 N N . ASN A 1 93 ? -7.404 -3.155 -8.621 1.00 93.44 93 ASN A N 1
ATOM 708 C CA . ASN A 1 93 ? -8.140 -3.505 -9.832 1.00 93.44 93 ASN A CA 1
ATOM 709 C C . ASN A 1 93 ? -7.861 -2.522 -10.984 1.00 93.44 93 ASN A C 1
ATOM 711 O O . ASN A 1 93 ? -7.709 -2.942 -12.131 1.00 93.44 93 ASN A O 1
ATOM 715 N N . SER A 1 94 ? -7.768 -1.221 -10.701 1.00 94.00 94 SER A N 1
ATOM 716 C CA . SER A 1 94 ? -7.456 -0.207 -11.713 1.00 94.00 94 SER A CA 1
ATOM 717 C C . SER A 1 94 ? -6.065 -0.412 -12.324 1.00 94.00 94 SER A C 1
ATOM 719 O O . SER A 1 94 ? -5.942 -0.422 -13.553 1.00 94.00 94 SER A O 1
ATOM 721 N N . ILE A 1 95 ? -5.047 -0.669 -11.491 1.00 95.69 95 ILE A N 1
ATOM 722 C CA . ILE A 1 95 ? -3.679 -1.049 -11.892 1.00 95.69 95 ILE A CA 1
ATOM 723 C C . ILE A 1 95 ? -3.722 -2.225 -12.874 1.00 95.69 95 ILE A C 1
ATOM 725 O O . ILE A 1 95 ? -3.259 -2.101 -14.013 1.00 95.69 95 ILE A O 1
ATOM 729 N N . ALA A 1 96 ? -4.380 -3.318 -12.486 1.00 93.56 96 ALA A N 1
ATOM 730 C CA . ALA A 1 96 ? -4.470 -4.523 -13.304 1.00 93.56 96 ALA A CA 1
ATOM 731 C C . ALA A 1 96 ? -5.222 -4.305 -14.633 1.00 93.56 96 ALA A C 1
ATOM 733 O O . ALA A 1 96 ? -4.791 -4.780 -15.686 1.00 93.56 96 ALA A O 1
ATOM 734 N N . VAL A 1 97 ? -6.343 -3.572 -14.621 1.00 94.38 97 VAL A N 1
ATOM 735 C CA . VAL A 1 97 ? -7.168 -3.317 -15.820 1.00 94.38 97 VAL A CA 1
ATOM 736 C C . VAL A 1 97 ? -6.418 -2.520 -16.888 1.00 94.38 97 VAL A C 1
ATOM 738 O O . VAL A 1 97 ? -6.680 -2.697 -18.080 1.00 94.38 97 VAL A O 1
ATOM 741 N N . ASN A 1 98 ? -5.474 -1.678 -16.482 1.00 92.81 98 ASN A N 1
ATOM 742 C CA . ASN A 1 98 ? -4.635 -0.902 -17.392 1.00 92.81 98 ASN A CA 1
ATOM 743 C C . ASN A 1 98 ? -3.320 -1.617 -17.746 1.00 92.81 98 ASN A C 1
ATOM 745 O O . ASN A 1 98 ? -2.449 -1.017 -18.365 1.00 92.81 98 ASN A O 1
ATOM 749 N N . GLY A 1 99 ? -3.190 -2.904 -17.406 1.00 94.56 99 GLY A N 1
ATOM 750 C CA . GLY A 1 99 ? -2.061 -3.739 -17.816 1.00 94.56 99 GLY A CA 1
ATOM 751 C C . GLY A 1 99 ? -0.782 -3.525 -17.011 1.00 94.56 99 GLY A C 1
ATOM 752 O O . GLY A 1 99 ? 0.265 -4.021 -17.423 1.00 94.56 99 GLY A O 1
ATOM 753 N N . LEU A 1 100 ? -0.864 -2.824 -15.878 1.00 96.00 100 LEU A N 1
ATOM 754 C CA . LEU A 1 100 ? 0.256 -2.650 -14.963 1.00 96.00 100 LEU A CA 1
ATOM 755 C C . LEU A 1 100 ? 0.249 -3.735 -13.888 1.00 96.00 100 LEU A C 1
ATOM 757 O O . LEU A 1 100 ? -0.792 -4.308 -13.555 1.00 96.00 100 LEU A O 1
ATOM 761 N N . ARG A 1 101 ? 1.423 -3.990 -13.316 1.00 95.25 101 ARG A N 1
ATOM 762 C CA . ARG A 1 101 ? 1.589 -4.828 -12.126 1.00 95.25 101 ARG A CA 1
ATOM 763 C C . ARG A 1 101 ? 1.890 -3.926 -10.932 1.00 95.25 101 ARG A C 1
ATOM 765 O O . ARG A 1 101 ? 2.760 -3.070 -11.036 1.00 95.25 101 ARG A O 1
ATOM 772 N N . LEU A 1 102 ? 1.177 -4.106 -9.822 1.00 96.25 102 LEU A N 1
ATOM 773 C CA . LEU A 1 102 ? 1.521 -3.456 -8.557 1.00 96.25 102 LEU A CA 1
ATOM 774 C C . LEU A 1 102 ? 2.753 -4.146 -7.972 1.00 96.25 102 LEU A C 1
ATOM 776 O O . LEU A 1 102 ? 2.712 -5.360 -7.763 1.00 96.25 102 LEU A O 1
ATOM 780 N N . ASP A 1 103 ? 3.801 -3.372 -7.697 1.00 94.19 103 ASP A N 1
ATOM 781 C CA . ASP A 1 103 ? 5.025 -3.880 -7.077 1.00 94.19 103 ASP A CA 1
ATOM 782 C C . ASP A 1 103 ? 5.099 -3.482 -5.605 1.00 94.19 103 ASP A C 1
ATOM 784 O O . ASP A 1 103 ? 5.421 -4.327 -4.766 1.00 94.19 103 ASP A O 1
ATOM 788 N N . ARG A 1 104 ? 4.751 -2.230 -5.275 1.00 93.88 104 ARG A N 1
ATOM 789 C CA . ARG A 1 104 ? 4.757 -1.720 -3.896 1.00 93.88 104 ARG A CA 1
ATOM 790 C C . ARG A 1 104 ? 3.661 -0.696 -3.649 1.00 93.88 104 ARG A C 1
ATOM 792 O O . ARG A 1 104 ? 3.351 0.106 -4.530 1.00 93.88 104 ARG A O 1
ATOM 799 N N . VAL A 1 105 ? 3.156 -0.656 -2.419 1.00 95.94 105 VAL A N 1
ATOM 800 C CA . VAL A 1 105 ? 2.469 0.529 -1.883 1.00 95.94 105 VAL A CA 1
ATOM 801 C C . VAL A 1 105 ? 3.444 1.215 -0.943 1.00 95.94 105 VAL A C 1
ATOM 803 O O . VAL A 1 105 ? 3.820 0.644 0.076 1.00 95.94 105 VAL A O 1
ATOM 806 N N . LEU A 1 106 ? 3.873 2.421 -1.302 1.00 94.12 106 LEU A N 1
ATOM 807 C CA . LEU A 1 106 ? 4.765 3.219 -0.468 1.00 94.12 106 LEU A CA 1
ATOM 808 C C . LEU A 1 106 ? 3.979 3.772 0.716 1.00 94.12 106 LEU A C 1
ATOM 810 O O . LEU A 1 106 ? 4.323 3.502 1.860 1.00 94.12 106 LEU A O 1
ATOM 814 N N . HIS A 1 107 ? 2.880 4.467 0.418 1.00 95.19 107 HIS A N 1
ATOM 815 C CA . HIS A 1 107 ? 1.956 5.006 1.408 1.00 95.19 107 HIS A CA 1
ATOM 816 C C . HIS A 1 107 ? 0.534 5.042 0.858 1.00 95.19 107 HIS A C 1
ATOM 818 O O . HIS A 1 107 ? 0.329 5.301 -0.329 1.00 95.19 107 HIS A O 1
ATOM 824 N N . ALA A 1 108 ? -0.450 4.842 1.724 1.00 96.94 108 ALA A N 1
ATOM 825 C CA . ALA A 1 108 ? -1.857 5.053 1.413 1.00 96.94 108 ALA A CA 1
ATOM 826 C C . ALA A 1 108 ? -2.602 5.552 2.651 1.00 96.94 108 ALA A C 1
ATOM 828 O O . ALA A 1 108 ? -2.312 5.116 3.760 1.00 96.94 108 ALA A O 1
ATOM 829 N N . GLY A 1 109 ? -3.571 6.445 2.468 1.00 96.0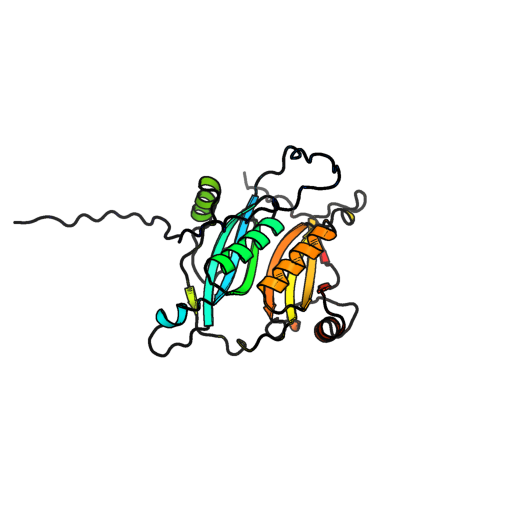6 109 GLY A N 1
ATOM 830 C CA . GLY A 1 109 ? -4.284 7.058 3.586 1.00 96.06 109 GLY A CA 1
ATOM 831 C C . GLY A 1 109 ? -5.316 8.091 3.154 1.00 96.06 109 GLY A C 1
ATOM 832 O O . GLY A 1 109 ? -5.567 8.297 1.962 1.00 96.06 109 GLY A O 1
ATOM 833 N N . ALA A 1 110 ? -5.915 8.766 4.132 1.00 94.69 110 ALA A N 1
ATOM 834 C CA . ALA A 1 110 ? -6.759 9.929 3.879 1.00 94.69 110 ALA A CA 1
ATOM 835 C C . ALA A 1 110 ? -5.912 11.110 3.377 1.00 94.69 110 ALA A C 1
ATOM 837 O O . ALA A 1 110 ? -4.851 11.398 3.929 1.00 94.69 110 ALA A O 1
ATOM 838 N N . VAL A 1 111 ? -6.392 11.828 2.356 1.00 92.69 111 VAL A N 1
ATOM 839 C CA . VAL A 1 111 ? -5.670 12.983 1.778 1.00 92.69 111 VAL A CA 1
ATOM 840 C C . VAL A 1 111 ? -5.365 14.060 2.822 1.00 92.69 111 VAL A C 1
ATOM 842 O O . VAL A 1 111 ? -4.307 14.675 2.781 1.00 92.69 111 VAL A O 1
ATOM 845 N N . GLU A 1 112 ? -6.257 14.265 3.790 1.00 88.62 112 GLU A N 1
ATOM 846 C CA . GLU A 1 112 ? -6.077 15.260 4.857 1.00 88.62 112 GLU A CA 1
ATOM 847 C C . GLU A 1 112 ? -4.930 14.948 5.831 1.00 88.62 112 GLU A C 1
ATOM 849 O O . GLU A 1 112 ? -4.456 15.851 6.521 1.00 88.62 112 GLU A O 1
ATOM 854 N N . ALA A 1 113 ? -4.484 13.691 5.872 1.00 84.50 113 ALA A N 1
ATOM 855 C CA . ALA A 1 113 ? -3.379 13.220 6.700 1.00 84.50 113 ALA A CA 1
ATOM 856 C C . ALA A 1 113 ? -2.073 13.048 5.902 1.00 84.50 113 ALA A C 1
ATOM 858 O O . AL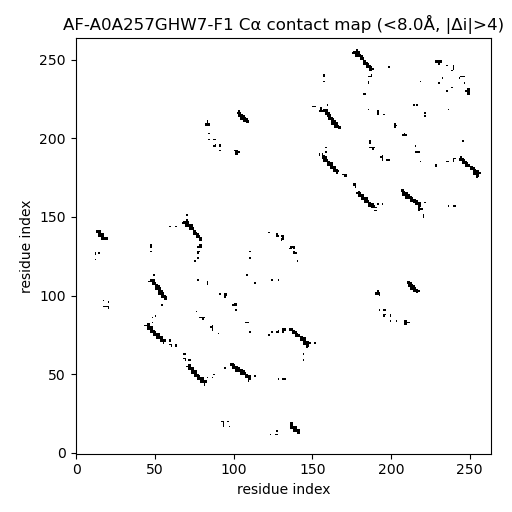A A 1 113 ? -1.085 12.559 6.444 1.00 84.50 113 ALA A O 1
ATOM 859 N N . PHE A 1 114 ? -2.063 13.408 4.616 1.00 85.19 114 PHE A N 1
ATOM 860 C CA . PHE A 1 114 ? -0.882 13.271 3.774 1.00 85.19 114 PHE A CA 1
ATOM 861 C C . PHE A 1 114 ? 0.217 14.277 4.148 1.00 85.19 114 PHE A C 1
ATOM 863 O O . PHE A 1 114 ? -0.058 15.455 4.386 1.00 85.19 114 PHE A O 1
ATOM 870 N N . ASP A 1 115 ? 1.463 13.805 4.131 1.00 81.44 115 ASP A N 1
ATOM 871 C CA . ASP A 1 115 ? 2.680 14.603 4.284 1.00 81.44 115 ASP A CA 1
ATOM 872 C C . ASP A 1 115 ? 3.437 14.613 2.947 1.00 81.44 115 ASP A C 1
ATOM 874 O O . ASP A 1 115 ? 3.843 13.563 2.452 1.00 81.44 115 ASP A O 1
ATOM 878 N N . ASP A 1 116 ? 3.601 15.784 2.330 1.00 74.44 116 ASP A N 1
ATOM 879 C CA . ASP A 1 116 ? 4.231 15.925 1.014 1.00 74.44 116 ASP A CA 1
ATOM 880 C C . ASP A 1 116 ? 5.744 15.742 1.022 1.00 74.44 116 ASP A C 1
ATOM 882 O O . ASP A 1 116 ? 6.331 15.484 -0.032 1.00 74.44 116 ASP A O 1
ATOM 886 N N . GLU A 1 117 ? 6.368 15.746 2.200 1.00 77.69 117 GLU A N 1
ATOM 887 C CA . GLU A 1 117 ? 7.790 15.450 2.347 1.00 77.69 117 GLU A CA 1
ATOM 888 C C . GLU A 1 117 ? 8.128 13.978 2.042 1.00 77.69 117 GLU A C 1
ATOM 890 O O . GLU A 1 117 ? 9.300 13.653 1.826 1.00 77.69 117 GLU A O 1
ATOM 895 N N . ILE A 1 118 ? 7.131 13.083 1.973 1.00 75.31 118 ILE A N 1
ATOM 896 C CA . ILE A 1 118 ? 7.356 11.644 1.756 1.00 75.31 118 ILE A CA 1
ATOM 897 C C . ILE A 1 118 ? 7.632 11.279 0.292 1.00 75.31 118 ILE A C 1
ATOM 899 O O . ILE A 1 118 ? 8.120 10.181 0.017 1.00 75.31 118 ILE A O 1
ATOM 903 N N . LEU A 1 119 ? 7.320 12.160 -0.666 1.00 78.38 119 LEU A N 1
ATOM 904 C CA . LEU A 1 119 ? 7.470 11.855 -2.089 1.00 78.38 119 LEU A CA 1
ATOM 905 C C . LEU A 1 119 ? 8.768 12.408 -2.686 1.00 78.38 119 LEU A C 1
ATOM 907 O O . LEU A 1 119 ? 9.148 13.549 -2.431 1.00 78.38 119 LEU A O 1
ATOM 911 N N . PRO A 1 120 ? 9.420 11.653 -3.590 1.00 77.00 120 PRO A N 1
ATOM 912 C CA . PRO A 1 120 ? 10.596 12.135 -4.307 1.00 77.00 120 PRO A CA 1
ATOM 913 C C . PRO A 1 120 ? 10.255 13.069 -5.487 1.00 77.00 120 PRO A C 1
ATOM 915 O O . PRO A 1 120 ? 11.152 13.455 -6.240 1.00 77.00 120 PRO A O 1
ATOM 918 N N . PHE A 1 121 ? 8.980 13.419 -5.686 1.00 82.62 121 PHE A N 1
ATOM 919 C CA . PHE A 1 121 ? 8.488 14.275 -6.767 1.00 82.62 121 PHE A CA 1
ATOM 920 C C . PHE A 1 121 ? 7.313 15.145 -6.303 1.00 82.62 121 PHE A C 1
ATOM 922 O O . PHE A 1 121 ? 6.592 14.798 -5.373 1.00 82.62 121 PHE A O 1
ATOM 929 N N . GLU A 1 122 ? 7.116 16.279 -6.977 1.00 85.81 122 GLU A N 1
ATOM 930 C CA . GLU A 1 122 ? 6.030 17.215 -6.675 1.00 85.81 122 GLU A CA 1
ATOM 931 C C . GLU A 1 122 ? 4.684 16.704 -7.205 1.00 85.81 122 GLU A C 1
ATOM 933 O O . GLU A 1 122 ? 4.591 16.219 -8.336 1.00 85.81 122 GLU A O 1
ATOM 938 N N . ILE A 1 123 ? 3.627 16.886 -6.411 1.00 87.81 123 ILE A N 1
ATOM 939 C CA . ILE A 1 123 ? 2.247 16.563 -6.782 1.00 87.81 123 ILE A CA 1
ATOM 940 C C . ILE A 1 123 ? 1.284 17.688 -6.395 1.00 87.81 123 ILE A C 1
ATOM 942 O O . ILE A 1 123 ? 1.425 18.325 -5.356 1.00 87.81 123 ILE A O 1
ATOM 946 N N . ASP A 1 124 ? 0.282 17.920 -7.243 1.00 89.75 124 ASP A N 1
ATOM 947 C CA . ASP A 1 124 ? -0.813 18.863 -6.985 1.00 89.75 124 ASP A CA 1
ATOM 948 C C . ASP A 1 124 ? -1.983 18.129 -6.319 1.00 89.75 124 ASP A C 1
ATOM 950 O O . ASP A 1 124 ? -2.939 17.722 -6.979 1.00 89.75 124 ASP A O 1
ATOM 954 N N . ILE A 1 125 ? -1.880 17.898 -5.012 1.00 90.00 125 ILE A N 1
ATOM 955 C CA . ILE A 1 125 ? -2.857 17.092 -4.262 1.00 90.00 125 ILE A CA 1
ATOM 956 C C . ILE A 1 125 ? -4.225 17.743 -4.250 1.00 90.00 125 ILE A C 1
ATOM 958 O O . ILE A 1 125 ? -5.214 17.055 -4.487 1.00 90.00 125 ILE A O 1
ATOM 962 N N . ASP A 1 126 ? -4.277 19.052 -4.010 1.00 90.19 126 ASP A N 1
ATOM 963 C CA . ASP A 1 126 ? -5.529 19.800 -3.979 1.00 90.19 126 ASP A CA 1
ATOM 964 C C . ASP A 1 126 ? -6.240 19.679 -5.334 1.00 90.19 126 ASP A C 1
ATOM 966 O O . ASP A 1 126 ? -7.408 19.287 -5.393 1.00 90.19 126 ASP A O 1
ATOM 970 N N . GLY A 1 127 ? -5.522 19.899 -6.442 1.00 91.94 127 GLY A N 1
ATOM 971 C CA . GLY A 1 127 ? -6.073 19.747 -7.787 1.00 91.94 127 GLY A CA 1
ATOM 972 C C . GLY A 1 127 ? -6.479 18.308 -8.124 1.00 91.94 127 GLY A C 1
ATOM 973 O O . GLY A 1 127 ? -7.518 18.083 -8.757 1.00 91.94 127 GLY A O 1
ATOM 974 N N . MET A 1 128 ? -5.703 17.311 -7.689 1.00 94.31 128 MET A N 1
ATOM 975 C CA . MET A 1 128 ? -6.029 15.894 -7.879 1.00 94.31 128 MET A CA 1
ATOM 976 C C . MET A 1 128 ? -7.260 15.472 -7.064 1.00 94.31 128 MET A C 1
ATOM 978 O O . MET A 1 128 ? -8.123 14.766 -7.590 1.00 94.31 128 MET A O 1
ATOM 982 N N . ALA A 1 129 ? -7.385 15.939 -5.821 1.00 93.06 129 ALA A N 1
ATOM 983 C CA . ALA A 1 129 ? -8.526 15.690 -4.945 1.00 93.06 129 ALA A CA 1
ATOM 984 C C . ALA A 1 129 ? -9.802 16.348 -5.478 1.00 93.06 129 ALA A C 1
ATOM 986 O O . ALA A 1 129 ? -10.825 15.673 -5.608 1.00 93.06 129 ALA A O 1
ATOM 987 N N . GLU A 1 130 ? -9.737 17.621 -5.879 1.00 93.06 130 GLU A N 1
ATOM 988 C CA . GLU A 1 130 ? -10.851 18.311 -6.539 1.00 93.06 130 GLU A CA 1
ATOM 989 C C . GLU A 1 130 ? -11.293 17.568 -7.808 1.00 93.06 130 GLU A C 1
ATOM 991 O O . GLU A 1 130 ? -12.490 17.404 -8.066 1.00 93.06 130 GLU A O 1
ATOM 996 N N . THR A 1 131 ? -10.331 17.067 -8.590 1.00 91.25 131 THR A N 1
ATOM 997 C CA . THR A 1 131 ? -10.607 16.301 -9.810 1.00 91.25 131 THR A CA 1
ATOM 998 C C . THR A 1 131 ? -11.281 14.966 -9.500 1.00 91.25 131 THR A C 1
ATOM 1000 O O . THR A 1 131 ? -12.292 14.638 -10.129 1.00 91.25 131 THR A O 1
ATOM 1003 N N . ALA A 1 132 ? -10.765 14.202 -8.535 1.00 91.94 132 ALA A N 1
ATOM 1004 C CA . ALA A 1 132 ? -11.341 12.923 -8.126 1.00 91.94 132 ALA A CA 1
ATOM 1005 C C . ALA A 1 132 ? -12.776 13.106 -7.605 1.00 91.94 132 ALA A C 1
ATOM 1007 O O . ALA A 1 132 ? -13.694 12.425 -8.058 1.00 91.94 132 ALA A O 1
ATOM 1008 N N . GLN A 1 133 ? -13.005 14.105 -6.750 1.00 91.50 133 GLN A N 1
ATOM 1009 C CA . GLN A 1 133 ? -14.333 14.429 -6.220 1.00 91.50 133 GLN A CA 1
ATOM 1010 C C . GLN A 1 133 ? -15.307 14.906 -7.305 1.00 91.50 133 GLN A C 1
ATOM 1012 O O . GLN A 1 133 ? -16.480 14.532 -7.304 1.00 91.50 133 GLN A O 1
ATOM 1017 N N . GLY A 1 134 ? -14.841 15.744 -8.235 1.00 88.44 134 GLY A N 1
ATOM 1018 C CA . GLY A 1 134 ? -15.678 16.306 -9.292 1.00 88.44 134 GLY A CA 1
ATOM 1019 C C . GLY A 1 134 ? -16.047 15.305 -10.388 1.00 88.44 134 GLY A C 1
ATOM 1020 O O . GLY A 1 134 ? -17.112 15.429 -10.998 1.00 88.44 134 GLY A O 1
ATOM 1021 N N . SER A 1 135 ? -15.178 14.327 -10.652 1.00 88.56 135 SER A N 1
ATOM 1022 C CA . SER A 1 135 ? -15.365 13.331 -11.715 1.00 88.56 135 SER A CA 1
ATOM 1023 C C . SER A 1 135 ? -15.917 11.994 -11.219 1.00 88.56 135 SER A C 1
ATOM 1025 O O . SER A 1 135 ? -16.601 11.308 -11.979 1.00 88.56 135 SER A O 1
ATOM 1027 N N . GLY A 1 136 ? -15.637 11.624 -9.967 1.00 84.88 136 GLY A N 1
ATOM 1028 C CA . GLY A 1 136 ? -15.819 10.264 -9.459 1.00 84.88 136 GLY A CA 1
ATOM 1029 C C . GLY A 1 136 ? -14.848 9.249 -10.076 1.00 84.88 136 GLY A C 1
ATOM 1030 O O . GLY A 1 136 ? -15.040 8.051 -9.898 1.00 84.88 136 GLY A O 1
ATOM 1031 N N . GLU A 1 137 ? -13.846 9.699 -10.837 1.00 88.56 137 GLU A N 1
ATOM 1032 C CA . GLU A 1 137 ? -12.798 8.858 -11.418 1.00 88.56 137 GLU A CA 1
ATOM 1033 C C . GLU A 1 137 ? -11.517 8.923 -10.573 1.00 88.56 137 GLU A C 1
ATOM 1035 O O . GLU A 1 137 ? -11.347 9.793 -9.718 1.00 88.56 137 GLU A O 1
ATOM 1040 N N . ILE A 1 138 ? -10.596 7.993 -10.824 1.00 93.25 138 ILE A N 1
ATOM 1041 C CA . ILE A 1 138 ? -9.285 7.984 -10.174 1.00 93.25 138 ILE A CA 1
ATOM 1042 C C . ILE A 1 138 ? -8.396 9.014 -10.876 1.00 93.25 138 ILE A C 1
ATOM 1044 O O . ILE A 1 138 ? -8.151 8.914 -12.082 1.00 93.25 138 ILE A O 1
ATOM 1048 N N . CYS A 1 139 ? -7.893 9.987 -10.122 1.00 95.38 139 CYS A N 1
ATOM 1049 C CA . CYS A 1 139 ? -6.881 10.918 -10.593 1.00 95.38 139 CYS A CA 1
ATOM 1050 C C . CYS A 1 139 ? -5.492 10.302 -10.389 1.00 95.38 139 CYS A C 1
ATOM 1052 O O . CYS A 1 139 ? -5.179 9.839 -9.296 1.00 95.38 139 CYS A O 1
ATOM 1054 N N . VAL A 1 140 ? -4.661 10.285 -11.431 1.00 95.19 140 VAL A N 1
ATOM 1055 C CA . VAL A 1 140 ? -3.320 9.679 -11.400 1.00 95.19 140 VAL A CA 1
ATOM 1056 C C . VAL A 1 140 ? -2.293 10.713 -11.838 1.00 95.19 140 VAL A C 1
ATOM 1058 O O . VAL A 1 140 ? -2.531 11.421 -12.819 1.00 95.19 140 VAL A O 1
ATOM 1061 N N . SER A 1 141 ? -1.164 10.797 -11.136 1.00 93.62 141 SER A N 1
ATOM 1062 C CA . SER A 1 141 ? -0.031 11.648 -11.510 1.00 93.62 141 SER A CA 1
ATOM 1063 C C . SER A 1 141 ? 0.585 11.237 -12.854 1.00 93.62 141 SER A C 1
ATOM 1065 O O . SER A 1 141 ? 0.268 10.187 -13.424 1.00 93.62 141 SER A O 1
ATOM 1067 N N . GLU A 1 142 ? 1.521 12.049 -13.352 1.00 90.88 142 GLU A N 1
ATOM 1068 C CA . GLU A 1 142 ? 2.441 11.584 -14.391 1.00 90.88 142 GLU A CA 1
ATOM 1069 C C . GLU A 1 142 ? 3.247 10.372 -13.878 1.00 90.88 142 GLU A C 1
ATOM 1071 O O . GLU A 1 142 ? 3.432 10.180 -12.672 1.00 90.88 142 GLU A O 1
ATOM 1076 N N . SER A 1 143 ? 3.690 9.521 -14.804 1.00 91.81 143 SER A N 1
ATOM 1077 C CA . SER A 1 143 ? 4.585 8.405 -14.499 1.00 91.81 143 SER A CA 1
ATOM 1078 C C . SER A 1 143 ? 5.997 8.912 -14.235 1.00 91.81 143 SER A C 1
ATOM 1080 O O . SER A 1 143 ? 6.531 9.667 -15.055 1.00 91.81 143 SER A O 1
ATOM 1082 N N . HIS A 1 144 ? 6.633 8.413 -13.177 1.00 91.94 144 HIS A N 1
ATOM 1083 C CA . HIS A 1 144 ? 8.036 8.685 -12.869 1.00 91.94 144 HIS A CA 1
ATOM 1084 C C . HIS A 1 144 ? 8.858 7.387 -12.961 1.00 91.94 144 HIS A C 1
ATOM 1086 O O . HIS A 1 144 ? 8.958 6.668 -11.966 1.00 91.94 144 HIS A O 1
ATOM 1092 N N . PRO A 1 145 ? 9.415 7.048 -14.145 1.00 92.19 145 PRO A N 1
ATOM 1093 C CA . PRO A 1 145 ? 10.245 5.860 -14.313 1.00 92.19 145 PRO A CA 1
ATOM 1094 C C . PRO A 1 145 ? 11.516 5.919 -13.467 1.00 92.19 145 PRO A C 1
ATOM 1096 O O . PRO A 1 145 ? 12.131 6.983 -13.348 1.00 92.19 145 PRO A O 1
ATOM 1099 N N . PHE A 1 146 ? 11.940 4.771 -12.947 1.00 91.38 146 PHE A N 1
ATOM 1100 C CA . PHE A 1 146 ? 13.168 4.638 -12.164 1.00 91.38 146 PHE A CA 1
ATOM 1101 C C . PHE A 1 146 ? 14.016 3.439 -12.611 1.00 91.38 146 PHE A C 1
ATOM 1103 O O . PHE A 1 146 ? 13.527 2.505 -13.254 1.00 91.38 146 PHE A O 1
ATOM 1110 N N . GLU A 1 147 ? 15.309 3.495 -12.285 1.00 91.19 147 GLU A N 1
ATOM 1111 C CA . GLU A 1 147 ? 16.218 2.349 -12.399 1.00 91.19 147 GLU A CA 1
ATOM 1112 C C . GLU A 1 147 ? 16.017 1.410 -11.204 1.00 91.19 147 GLU A C 1
ATOM 1114 O O . GLU A 1 147 ? 15.793 1.912 -10.101 1.00 91.19 147 GLU A O 1
ATOM 1119 N N . PRO A 1 148 ? 16.087 0.082 -11.400 1.00 88.00 148 PRO A N 1
ATOM 1120 C CA . PRO A 1 148 ? 15.874 -0.870 -10.319 1.00 88.00 148 PRO A CA 1
ATOM 1121 C C . PRO A 1 148 ? 16.916 -0.694 -9.208 1.00 88.00 148 PRO A C 1
ATOM 1123 O O . PRO A 1 148 ? 18.089 -0.412 -9.470 1.00 88.00 148 PRO A O 1
ATOM 1126 N N . ASP A 1 149 ? 16.491 -0.900 -7.967 1.00 81.38 149 ASP A N 1
ATOM 1127 C CA . ASP A 1 149 ? 17.377 -1.001 -6.811 1.00 81.38 149 ASP A CA 1
ATOM 1128 C C . ASP A 1 149 ? 18.145 -2.342 -6.846 1.00 81.38 149 ASP A C 1
ATOM 1130 O O . ASP A 1 149 ? 17.694 -3.334 -7.419 1.00 81.38 149 ASP A O 1
ATOM 1134 N N . GLU A 1 150 ? 19.313 -2.415 -6.202 1.00 70.62 150 GLU A N 1
ATOM 1135 C CA . GLU A 1 150 ? 20.071 -3.667 -6.043 1.00 70.62 150 GLU A CA 1
ATOM 1136 C C . GLU A 1 150 ? 19.279 -4.763 -5.303 1.00 70.62 150 GLU A C 1
ATOM 1138 O O . GLU A 1 150 ? 19.604 -5.951 -5.399 1.00 70.62 150 GLU A O 1
ATOM 1143 N N . THR A 1 151 ? 18.255 -4.365 -4.549 1.00 68.44 151 THR A N 1
ATOM 1144 C CA . THR A 1 151 ? 17.331 -5.249 -3.835 1.00 68.44 151 THR A CA 1
ATOM 1145 C C . THR A 1 151 ? 16.146 -5.717 -4.682 1.00 68.44 151 THR A C 1
ATOM 1147 O O . THR A 1 151 ? 15.465 -6.668 -4.279 1.00 68.44 151 THR A O 1
ATOM 1150 N N . ASP A 1 152 ? 15.946 -5.147 -5.875 1.00 69.81 152 ASP A N 1
ATOM 1151 C CA . ASP A 1 152 ? 14.891 -5.564 -6.794 1.00 69.81 152 ASP A CA 1
ATOM 1152 C C . ASP A 1 152 ? 15.245 -6.931 -7.392 1.00 69.81 152 ASP A C 1
ATOM 1154 O O . ASP A 1 152 ? 16.194 -7.119 -8.158 1.00 69.81 152 ASP A O 1
ATOM 1158 N N . GLY A 1 153 ? 14.486 -7.946 -6.986 1.00 67.88 153 GLY A N 1
ATOM 1159 C CA . GLY A 1 153 ? 14.765 -9.339 -7.300 1.00 67.88 153 GLY A CA 1
ATOM 1160 C C . GLY A 1 153 ? 13.506 -10.161 -7.523 1.00 67.88 153 GLY A C 1
ATOM 1161 O O . GLY A 1 153 ? 12.388 -9.659 -7.602 1.00 67.88 153 GLY A O 1
ATOM 1162 N N . VAL A 1 154 ? 13.684 -11.478 -7.636 1.00 76.06 154 VAL A N 1
ATOM 1163 C CA . VAL A 1 154 ? 12.542 -12.395 -7.711 1.00 76.06 154 VAL A CA 1
ATOM 1164 C C . VAL A 1 154 ? 11.778 -12.334 -6.392 1.00 76.06 154 VAL A C 1
ATOM 1166 O O . VAL A 1 154 ? 12.363 -12.624 -5.338 1.00 76.06 154 VAL A O 1
ATOM 1169 N N . ALA A 1 155 ? 10.482 -12.021 -6.493 1.00 81.44 155 ALA A N 1
ATOM 1170 C CA . ALA A 1 155 ? 9.567 -11.992 -5.363 1.00 81.44 155 ALA A CA 1
ATOM 1171 C C . ALA A 1 155 ? 9.715 -13.266 -4.516 1.00 81.44 155 ALA A C 1
ATOM 1173 O O . ALA A 1 155 ? 9.772 -14.389 -5.028 1.00 81.44 155 ALA A O 1
ATOM 1174 N N . SER A 1 156 ? 9.841 -13.084 -3.209 1.00 89.25 156 SER A N 1
ATOM 1175 C CA . SER A 1 156 ? 9.953 -14.142 -2.214 1.00 89.25 156 SER A CA 1
ATOM 1176 C C . SER A 1 156 ? 8.650 -14.917 -2.028 1.00 89.25 156 SER A C 1
ATOM 1178 O O . SER A 1 156 ? 8.694 -16.044 -1.533 1.00 89.25 156 SER A O 1
ATOM 1180 N N . GLY A 1 157 ? 7.522 -14.342 -2.455 1.00 93.38 157 GLY A N 1
ATOM 1181 C CA . GLY A 1 157 ? 6.182 -14.856 -2.177 1.00 93.38 157 GLY A CA 1
ATOM 1182 C C . GLY A 1 157 ? 5.692 -14.515 -0.766 1.00 93.38 157 GLY A C 1
ATOM 1183 O O . GLY A 1 157 ? 4.730 -15.116 -0.285 1.00 93.38 157 GLY A O 1
ATOM 1184 N N . VAL A 1 158 ? 6.384 -13.598 -0.084 1.00 96.75 158 VAL A N 1
ATOM 1185 C CA . VAL A 1 158 ? 6.017 -13.063 1.225 1.00 96.75 158 VAL A CA 1
ATOM 1186 C C . VAL A 1 158 ? 6.147 -11.550 1.172 1.00 96.75 158 VAL A C 1
ATOM 1188 O O . VAL A 1 158 ? 7.146 -11.020 0.689 1.00 96.75 158 VAL A O 1
ATOM 1191 N N . TYR A 1 159 ? 5.140 -10.863 1.686 1.00 97.25 159 TYR A N 1
ATOM 1192 C CA . TYR A 1 159 ? 5.057 -9.413 1.728 1.00 97.25 159 TYR A CA 1
ATOM 1193 C C . TYR A 1 159 ? 4.949 -8.949 3.172 1.00 97.25 159 TYR A C 1
ATOM 1195 O O . TYR A 1 159 ? 4.414 -9.666 4.015 1.00 97.25 159 TYR A O 1
ATOM 1203 N N . ALA A 1 160 ? 5.470 -7.765 3.452 1.00 97.00 160 ALA A N 1
ATOM 1204 C CA . ALA A 1 160 ? 5.348 -7.104 4.739 1.00 97.00 160 ALA A CA 1
ATOM 1205 C C . ALA A 1 160 ? 4.766 -5.705 4.536 1.00 97.00 160 ALA A C 1
ATOM 1207 O O . ALA A 1 160 ? 4.998 -5.100 3.489 1.00 97.00 160 ALA A O 1
ATOM 1208 N N . VAL A 1 161 ? 3.983 -5.228 5.503 1.00 97.56 161 VAL A N 1
ATOM 1209 C CA . VAL A 1 161 ? 3.328 -3.914 5.459 1.00 97.56 161 VAL A CA 1
ATOM 1210 C C . VAL A 1 161 ? 3.042 -3.406 6.864 1.00 97.56 161 VAL A C 1
ATOM 1212 O O . VAL A 1 161 ? 2.506 -4.135 7.700 1.00 97.56 161 VAL A O 1
ATOM 1215 N N . CYS A 1 162 ? 3.379 -2.146 7.112 1.00 97.06 162 CYS A N 1
ATOM 1216 C CA . CYS A 1 162 ? 2.946 -1.445 8.307 1.00 97.06 162 CYS A CA 1
ATOM 1217 C C . CYS A 1 162 ? 1.527 -0.913 8.112 1.00 97.06 162 CYS A C 1
ATOM 1219 O O . CYS A 1 162 ? 1.193 -0.353 7.065 1.00 97.06 162 CYS A O 1
ATOM 1221 N N . ILE A 1 163 ? 0.696 -1.090 9.129 1.00 96.62 163 ILE A N 1
ATOM 1222 C CA . ILE A 1 163 ? -0.729 -0.801 9.093 1.00 96.62 163 ILE A CA 1
ATOM 1223 C C . ILE A 1 163 ? -1.061 0.058 10.298 1.00 96.62 163 ILE A C 1
ATOM 1225 O O . ILE A 1 163 ? -0.762 -0.310 11.434 1.00 96.62 163 ILE A O 1
ATOM 1229 N N . ASP A 1 164 ? -1.719 1.175 10.036 1.00 95.50 164 ASP A N 1
ATOM 1230 C CA . ASP A 1 164 ? -2.470 1.899 11.045 1.00 95.50 164 ASP A CA 1
ATOM 1231 C C . ASP A 1 164 ? -3.950 1.558 10.888 1.00 95.50 164 ASP A C 1
ATOM 1233 O O . ASP A 1 164 ? -4.507 1.678 9.791 1.00 95.50 164 ASP A O 1
ATOM 1237 N N . ALA A 1 165 ? -4.583 1.102 11.961 1.00 94.69 165 ALA A N 1
ATOM 1238 C CA . ALA A 1 165 ? -5.938 0.585 11.923 1.00 94.69 165 ALA A CA 1
ATOM 1239 C C . ALA A 1 165 ? -6.750 0.941 13.168 1.00 94.69 165 ALA A C 1
ATOM 1241 O O . ALA A 1 165 ? -6.228 1.263 14.235 1.00 94.69 165 ALA A O 1
ATOM 1242 N N . PHE A 1 166 ? -8.065 0.839 13.038 1.00 92.25 166 PHE A N 1
ATOM 1243 C CA . PHE A 1 166 ? -9.024 1.060 14.104 1.00 92.25 166 PHE A CA 1
ATOM 1244 C C . PHE A 1 166 ? -9.914 -0.169 14.265 1.00 92.25 166 PHE A C 1
ATOM 1246 O O . PHE A 1 166 ? -10.666 -0.524 13.356 1.00 92.25 166 PHE A O 1
ATOM 1253 N N . ASP A 1 167 ? -9.855 -0.786 15.442 1.00 90.12 167 ASP A N 1
ATOM 1254 C CA . ASP A 1 167 ? -10.767 -1.850 15.853 1.00 90.12 167 ASP A CA 1
ATOM 1255 C C . ASP A 1 167 ? -11.756 -1.305 16.893 1.00 90.12 167 ASP A C 1
ATOM 1257 O O . ASP A 1 167 ? -11.386 -0.877 17.988 1.00 90.12 167 ASP A O 1
ATOM 1261 N N . MET A 1 168 ? -13.044 -1.327 16.556 1.00 83.69 168 MET A N 1
ATOM 1262 C CA . MET A 1 168 ? -14.097 -0.832 17.440 1.00 83.69 168 MET A CA 1
ATOM 1263 C C . MET A 1 168 ? -14.227 -1.658 18.726 1.00 83.69 168 MET A C 1
ATOM 1265 O O . MET A 1 168 ? -14.696 -1.126 19.728 1.00 83.69 168 MET A O 1
ATOM 1269 N N . GLU A 1 169 ? -13.813 -2.927 18.729 1.00 84.75 169 GLU A N 1
ATOM 1270 C CA . GLU A 1 169 ? -13.816 -3.760 19.936 1.00 84.75 169 GLU A CA 1
ATOM 1271 C C . GLU A 1 169 ? -12.755 -3.313 20.955 1.00 84.75 169 GLU A C 1
ATOM 1273 O O . GLU A 1 169 ? -12.891 -3.594 22.147 1.00 84.75 169 GLU A O 1
ATOM 1278 N N . TRP A 1 170 ? -11.728 -2.585 20.507 1.00 81.50 170 TRP A N 1
ATOM 1279 C CA . TRP A 1 170 ? -10.650 -2.055 21.350 1.00 81.50 170 TRP A CA 1
ATOM 1280 C C . TRP A 1 170 ? -10.952 -0.659 21.886 1.00 81.50 170 TRP A C 1
ATOM 1282 O O . TRP A 1 170 ? -10.265 -0.181 22.790 1.00 81.50 170 TRP A O 1
ATOM 1292 N N . ALA A 1 171 ? -11.982 -0.006 21.346 1.00 75.56 171 ALA A N 1
ATOM 1293 C CA . ALA A 1 171 ? -12.493 1.249 21.864 1.00 75.56 171 ALA A CA 1
ATOM 1294 C C . ALA A 1 171 ? -13.210 0.998 23.204 1.00 75.56 171 ALA A C 1
ATOM 1296 O O . ALA A 1 171 ? -14.434 0.890 23.264 1.00 75.56 171 ALA A O 1
ATOM 1297 N N . ASP A 1 172 ? -12.442 0.872 24.289 1.00 69.00 172 ASP A N 1
ATOM 1298 C CA . ASP A 1 172 ? -12.992 0.783 25.640 1.00 69.00 172 ASP A CA 1
ATOM 1299 C C . ASP A 1 172 ? -13.601 2.137 26.039 1.00 69.00 172 ASP A C 1
ATOM 1301 O O . ASP A 1 172 ? -12.905 3.147 26.139 1.00 69.00 172 ASP A O 1
ATOM 1305 N N . GLU A 1 173 ? -14.913 2.157 26.289 1.00 58.59 173 GLU A N 1
ATOM 1306 C CA . GLU A 1 173 ? -15.637 3.352 26.741 1.00 58.59 173 GLU A CA 1
ATOM 1307 C C . GLU A 1 173 ? -15.115 3.889 28.094 1.00 58.59 173 GLU A C 1
ATOM 1309 O O . GLU A 1 173 ? -15.315 5.069 28.402 1.00 58.59 173 GLU A O 1
ATOM 1314 N N . ASP A 1 174 ? -14.448 3.047 28.898 1.00 59.38 174 ASP A N 1
ATOM 1315 C CA . ASP A 1 174 ? -13.964 3.364 30.244 1.00 59.38 174 ASP A CA 1
ATOM 1316 C C . ASP A 1 174 ? -12.449 3.699 30.309 1.00 59.38 174 ASP A C 1
ATOM 1318 O O . ASP A 1 174 ? -12.015 4.357 31.266 1.00 59.38 174 ASP A O 1
ATOM 1322 N N . GLU A 1 175 ? -11.639 3.321 29.307 1.00 55.34 175 GLU A N 1
ATOM 1323 C CA . GLU A 1 175 ? -10.174 3.527 29.258 1.00 55.34 175 GLU A CA 1
ATOM 1324 C C . GLU A 1 175 ? -9.742 4.566 28.203 1.00 55.34 175 GLU A C 1
ATOM 1326 O O . GLU A 1 175 ? -8.950 4.310 27.303 1.00 55.34 175 GLU A O 1
ATOM 1331 N N . GLY A 1 176 ? -10.193 5.811 28.376 1.00 59.69 176 GLY A N 1
ATOM 1332 C CA . GLY A 1 176 ? -9.741 6.939 27.551 1.00 59.69 176 GLY A CA 1
ATOM 1333 C C . GLY A 1 176 ? -10.265 6.906 26.112 1.00 59.69 176 GLY A C 1
ATOM 1334 O O . GLY A 1 176 ? -11.128 6.115 25.761 1.00 59.69 176 GLY A O 1
ATOM 1335 N N . GLU A 1 177 ? -9.798 7.835 25.278 1.00 73.12 177 GLU A N 1
ATOM 1336 C CA . GLU A 1 177 ? -10.172 7.853 23.861 1.00 73.12 177 GLU A CA 1
ATOM 1337 C C . GLU A 1 177 ? -9.151 7.003 23.081 1.00 73.12 177 GLU A C 1
ATOM 1339 O O . GLU A 1 177 ? -7.945 7.210 23.232 1.00 73.12 177 GLU A O 1
ATOM 1344 N N . TYR A 1 178 ? -9.629 6.050 22.274 1.00 83.06 178 TYR A N 1
ATOM 1345 C CA . TYR A 1 178 ? -8.842 5.179 21.390 1.00 83.06 178 TYR A CA 1
ATOM 1346 C C . TYR A 1 178 ? -8.823 5.770 19.975 1.00 83.06 178 TYR A C 1
ATOM 1348 O O . TYR A 1 178 ? -9.878 6.039 19.402 1.00 83.06 178 TYR A O 1
ATOM 1356 N N . GLY A 1 179 ? -7.627 6.044 19.449 1.00 84.56 179 GLY A N 1
ATOM 1357 C CA . GLY A 1 179 ? -7.429 6.648 18.127 1.00 84.56 179 GLY A CA 1
ATOM 1358 C C . GLY A 1 179 ? -7.177 5.620 17.030 1.00 84.56 179 GLY A C 1
ATOM 1359 O O . GLY A 1 179 ? -7.548 5.851 15.885 1.00 84.56 179 GLY A O 1
ATOM 1360 N N . GLY A 1 180 ? -6.590 4.486 17.407 1.00 91.19 180 GLY A N 1
ATOM 1361 C CA . GLY A 1 180 ? -6.178 3.423 16.508 1.00 91.19 180 GLY A CA 1
ATOM 1362 C C . GLY A 1 180 ? -4.997 2.655 17.090 1.00 91.19 180 GLY A C 1
ATOM 1363 O O . GLY A 1 180 ? -4.647 2.786 18.271 1.00 91.19 180 GLY A O 1
ATOM 1364 N N . HIS A 1 181 ? -4.387 1.827 16.257 1.00 92.88 181 HIS A N 1
ATOM 1365 C CA . HIS A 1 181 ? -3.210 1.054 16.597 1.00 92.88 181 HIS A CA 1
ATOM 1366 C C . HIS A 1 181 ? -2.327 0.826 15.377 1.00 92.88 181 HIS A C 1
ATOM 1368 O O . HIS A 1 181 ? -2.815 0.647 14.266 1.00 92.88 181 HIS A O 1
ATOM 1374 N N . TYR A 1 182 ? -1.019 0.784 15.622 1.00 93.56 182 TYR A N 1
ATOM 1375 C CA . TYR A 1 182 ? -0.020 0.502 14.599 1.00 93.56 182 TYR A CA 1
ATOM 1376 C C . TYR A 1 182 ? 0.499 -0.934 14.730 1.00 93.56 182 TYR A C 1
ATOM 1378 O O . TYR A 1 182 ? 0.853 -1.372 15.833 1.00 93.56 182 TYR A O 1
ATOM 1386 N N . GLN A 1 183 ? 0.546 -1.660 13.615 1.00 94.88 183 GLN A N 1
ATOM 1387 C CA . GLN A 1 183 ? 0.969 -3.061 13.515 1.00 94.88 183 GLN A CA 1
ATOM 1388 C C . GLN A 1 183 ? 1.763 -3.325 12.237 1.00 94.88 183 GLN A C 1
ATOM 1390 O O . GLN A 1 183 ? 1.672 -2.585 11.264 1.00 94.88 183 GLN A O 1
ATOM 1395 N N . LEU A 1 184 ? 2.508 -4.427 12.228 1.00 96.69 184 LEU A N 1
ATOM 1396 C CA . LEU A 1 184 ? 3.137 -4.989 11.040 1.00 96.69 184 LEU A CA 1
ATOM 1397 C C . LEU A 1 184 ? 2.440 -6.293 10.667 1.00 96.69 184 LEU A C 1
ATOM 1399 O O . LEU A 1 184 ? 2.362 -7.204 11.493 1.00 96.69 184 LEU A O 1
ATOM 1403 N N . ALA A 1 185 ? 1.984 -6.404 9.422 1.00 97.25 185 ALA A N 1
ATOM 1404 C CA . ALA A 1 185 ? 1.520 -7.664 8.856 1.00 97.25 185 ALA A CA 1
ATOM 1405 C C . ALA A 1 185 ? 2.598 -8.305 7.980 1.00 97.25 185 ALA A C 1
ATOM 1407 O O . ALA A 1 185 ? 3.318 -7.617 7.255 1.00 97.25 185 ALA A O 1
ATOM 1408 N N . VAL A 1 186 ? 2.663 -9.635 8.018 1.00 97.38 186 VAL A N 1
ATOM 1409 C CA . VAL A 1 186 ? 3.459 -10.467 7.109 1.00 97.38 186 VAL A CA 1
ATOM 1410 C C . VAL A 1 186 ? 2.516 -11.445 6.414 1.00 97.38 186 VAL A C 1
ATOM 1412 O O . VAL A 1 186 ? 1.783 -12.178 7.073 1.00 97.38 186 VAL A O 1
ATOM 1415 N N . ILE A 1 187 ? 2.514 -11.439 5.081 1.00 98.06 187 ILE A N 1
ATOM 1416 C CA . ILE A 1 187 ? 1.468 -12.045 4.246 1.00 98.06 187 ILE A CA 1
ATOM 1417 C C . ILE A 1 187 ? 2.104 -12.943 3.185 1.00 98.06 187 ILE A C 1
ATOM 1419 O O . ILE A 1 187 ? 2.964 -12.498 2.424 1.00 98.06 187 ILE A O 1
ATOM 1423 N N . LYS A 1 188 ? 1.665 -14.201 3.082 1.00 97.56 188 LYS A N 1
ATOM 1424 C CA . LYS A 1 188 ? 2.048 -15.087 1.974 1.00 97.56 188 LYS A CA 1
ATOM 1425 C C . LYS A 1 188 ? 1.156 -14.825 0.773 1.00 97.56 188 LYS A C 1
ATOM 1427 O O . LYS A 1 188 ? -0.013 -15.193 0.789 1.00 97.56 188 LYS A O 1
ATOM 1432 N N . ALA A 1 189 ? 1.731 -14.302 -0.300 1.00 96.56 189 ALA A N 1
ATOM 1433 C CA . ALA A 1 189 ? 0.995 -14.013 -1.523 1.00 96.56 189 ALA A CA 1
ATOM 1434 C C . ALA A 1 189 ? 1.887 -14.166 -2.758 1.00 96.56 189 ALA A C 1
ATOM 1436 O O . ALA A 1 189 ? 3.110 -14.078 -2.664 1.00 96.56 189 ALA A O 1
ATOM 1437 N N . GLU A 1 190 ? 1.292 -14.404 -3.929 1.00 93.62 190 GLU A N 1
ATOM 1438 C CA . GLU A 1 190 ? 2.061 -14.517 -5.179 1.00 93.62 190 G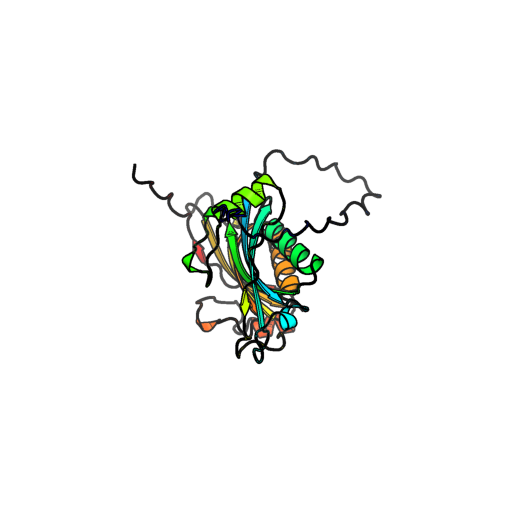LU A CA 1
ATOM 1439 C C . GLU A 1 190 ? 2.532 -13.150 -5.691 1.00 93.62 190 GLU A C 1
ATOM 1441 O O . GLU A 1 190 ? 3.599 -13.056 -6.301 1.00 93.62 190 GLU A O 1
ATOM 1446 N N . THR A 1 191 ? 1.750 -12.097 -5.437 1.00 95.06 191 THR A N 1
ATOM 1447 C CA . THR A 1 191 ? 2.031 -10.725 -5.868 1.00 95.06 191 THR A CA 1
ATOM 1448 C C . THR A 1 191 ? 1.669 -9.706 -4.785 1.00 95.06 191 THR A C 1
ATOM 1450 O O . THR A 1 191 ? 0.900 -10.007 -3.872 1.00 95.06 191 THR A O 1
ATOM 1453 N N . ALA A 1 192 ? 2.169 -8.470 -4.907 1.00 95.88 192 ALA A N 1
ATOM 1454 C CA . ALA A 1 192 ? 1.809 -7.385 -3.991 1.00 95.88 192 ALA A CA 1
ATOM 1455 C C . ALA A 1 192 ? 0.312 -7.042 -4.065 1.00 95.88 192 ALA A C 1
ATOM 1457 O O . ALA A 1 192 ? -0.289 -6.680 -3.060 1.00 95.88 192 ALA A O 1
ATOM 1458 N N . ALA A 1 193 ? -0.306 -7.194 -5.242 1.00 96.62 193 ALA A N 1
ATOM 1459 C CA . ALA A 1 193 ? -1.747 -7.022 -5.402 1.00 96.62 193 ALA A CA 1
ATOM 1460 C C . ALA A 1 193 ? -2.538 -8.084 -4.625 1.00 96.62 193 ALA A C 1
ATOM 1462 O O . ALA A 1 193 ? -3.507 -7.739 -3.955 1.00 96.62 193 ALA A O 1
ATOM 1463 N N . ASP A 1 194 ? -2.097 -9.345 -4.666 1.00 96.56 194 ASP A N 1
ATOM 1464 C CA . ASP A 1 194 ? -2.728 -10.424 -3.899 1.00 96.56 194 ASP A CA 1
ATOM 1465 C C . ASP A 1 194 ? -2.537 -10.212 -2.389 1.00 96.56 194 ASP A C 1
ATOM 1467 O O . ASP A 1 194 ? -3.471 -10.422 -1.620 1.00 96.56 194 ASP A O 1
ATOM 1471 N N . ALA A 1 195 ? -1.356 -9.744 -1.962 1.00 97.62 195 ALA A N 1
ATOM 1472 C CA . ALA A 1 195 ? -1.095 -9.408 -0.562 1.00 97.62 195 ALA A CA 1
ATOM 1473 C C . ALA A 1 195 ? -2.002 -8.268 -0.072 1.00 97.62 195 ALA A C 1
ATOM 1475 O O . ALA A 1 195 ? -2.594 -8.372 0.999 1.00 97.62 195 ALA A O 1
ATOM 1476 N N . LEU A 1 196 ? -2.142 -7.203 -0.872 1.00 98.06 196 LEU A N 1
ATOM 1477 C CA . LEU A 1 196 ? -3.028 -6.079 -0.569 1.00 98.06 196 LEU A CA 1
ATOM 1478 C C . LEU A 1 196 ? -4.490 -6.522 -0.488 1.00 98.06 196 LEU A C 1
ATOM 1480 O O . LEU A 1 196 ? -5.208 -6.111 0.420 1.00 98.06 196 LEU A O 1
ATOM 1484 N N . GLN A 1 197 ? -4.930 -7.359 -1.429 1.00 96.62 197 GLN A N 1
ATOM 1485 C CA . GLN A 1 197 ? -6.289 -7.885 -1.434 1.00 96.62 197 GLN A CA 1
ATOM 1486 C C . GLN A 1 197 ? -6.552 -8.737 -0.191 1.00 96.62 197 GLN A C 1
ATOM 1488 O O . GLN A 1 197 ? -7.571 -8.540 0.463 1.00 96.62 197 GLN A O 1
ATOM 1493 N N . GLN A 1 198 ? -5.632 -9.640 0.157 1.00 97.12 198 GLN A N 1
ATOM 1494 C CA . GLN A 1 198 ? -5.779 -10.470 1.346 1.00 97.12 198 GLN A CA 1
ATOM 1495 C C . GLN A 1 198 ? -5.840 -9.623 2.623 1.00 97.12 198 GLN A C 1
ATOM 1497 O O . GLN A 1 198 ? -6.707 -9.859 3.456 1.00 97.12 198 GLN A O 1
ATOM 1502 N N . LEU A 1 199 ? -4.973 -8.613 2.757 1.00 97.44 199 LEU A N 1
ATOM 1503 C CA . LEU A 1 199 ? -5.001 -7.693 3.894 1.00 97.44 199 LEU A CA 1
ATOM 1504 C C . LEU A 1 199 ? -6.375 -7.029 4.053 1.00 97.44 199 LEU A C 1
ATOM 1506 O O . LEU A 1 199 ? -6.936 -7.021 5.146 1.00 97.44 199 LEU A O 1
ATOM 1510 N N . VAL A 1 200 ? -6.904 -6.476 2.958 1.00 96.94 200 VAL A N 1
ATOM 1511 C CA . VAL A 1 200 ? -8.209 -5.805 2.943 1.00 96.94 200 VAL A CA 1
ATOM 1512 C C . VAL A 1 200 ? -9.330 -6.776 3.319 1.00 96.94 200 VAL A C 1
ATOM 1514 O O . VAL A 1 200 ? -10.157 -6.440 4.161 1.00 96.94 200 VAL A O 1
ATOM 1517 N N . GLU A 1 201 ? -9.346 -7.975 2.731 1.00 96.19 201 GLU A N 1
ATOM 1518 C CA . GLU A 1 201 ? -10.376 -8.987 2.993 1.00 96.19 201 GLU A CA 1
ATOM 1519 C C . GLU A 1 201 ? -10.346 -9.489 4.446 1.00 96.19 201 GLU A C 1
ATOM 1521 O O . GLU A 1 201 ? -11.404 -9.621 5.065 1.00 96.19 201 GLU A O 1
ATOM 1526 N N . ASP A 1 202 ? -9.155 -9.736 4.999 1.00 96.00 202 ASP A N 1
ATOM 1527 C CA . ASP A 1 202 ? -8.990 -10.225 6.370 1.00 96.00 202 ASP A CA 1
ATOM 1528 C C . ASP A 1 202 ? -9.406 -9.144 7.391 1.00 96.00 202 ASP A C 1
ATOM 1530 O O . ASP A 1 202 ? -10.157 -9.435 8.323 1.00 96.00 202 ASP A O 1
ATOM 1534 N N . PHE A 1 203 ? -9.017 -7.879 7.183 1.00 94.75 203 PHE A N 1
ATOM 1535 C CA . PHE A 1 203 ? -9.409 -6.768 8.066 1.00 94.75 203 PHE A CA 1
ATOM 1536 C C . PHE A 1 203 ? -10.912 -6.464 7.982 1.00 94.75 203 PHE A C 1
ATOM 1538 O O . PHE A 1 203 ? -11.564 -6.281 9.012 1.00 94.75 203 PHE A O 1
ATOM 1545 N N . GLU A 1 204 ? -11.495 -6.469 6.778 1.00 93.88 204 GLU A N 1
ATOM 1546 C CA . GLU A 1 204 ? -12.940 -6.280 6.596 1.00 93.88 204 GLU A CA 1
ATOM 1547 C C . GLU A 1 204 ? -13.739 -7.398 7.286 1.00 93.88 204 GLU A C 1
ATOM 1549 O O . GLU A 1 204 ? -14.768 -7.133 7.917 1.00 93.88 204 GLU A O 1
ATOM 1554 N N . ALA A 1 205 ? -13.262 -8.646 7.216 1.00 94.25 205 ALA A N 1
ATOM 1555 C CA . ALA A 1 205 ? -13.910 -9.787 7.858 1.00 94.25 205 ALA A CA 1
ATOM 1556 C C . ALA A 1 205 ? -13.945 -9.677 9.392 1.00 94.25 205 ALA A C 1
ATOM 1558 O O . ALA A 1 205 ? -14.896 -10.169 10.011 1.00 94.25 205 ALA A O 1
ATOM 1559 N N . GLU A 1 206 ? -12.952 -9.017 9.991 1.00 92.19 206 GLU A N 1
ATOM 1560 C CA . GLU A 1 206 ? -12.887 -8.736 11.430 1.00 92.19 206 GLU A CA 1
ATOM 1561 C C . GLU A 1 206 ? -13.536 -7.395 11.816 1.00 92.19 206 GLU A C 1
ATOM 1563 O O . GLU A 1 206 ? -13.691 -7.096 12.995 1.00 92.19 206 GLU A O 1
ATOM 1568 N N . GLY A 1 207 ? -14.007 -6.609 10.842 1.00 90.94 207 GLY A N 1
ATOM 1569 C CA . GLY A 1 207 ? -14.601 -5.294 11.095 1.00 90.94 207 GLY A CA 1
ATOM 1570 C C . GLY A 1 207 ? -13.580 -4.230 11.505 1.00 90.94 207 GLY A C 1
ATOM 1571 O O . GLY A 1 207 ? -13.961 -3.219 12.100 1.00 90.94 207 GLY A O 1
ATOM 1572 N N . ILE A 1 208 ? -12.305 -4.453 11.182 1.00 93.06 208 ILE A N 1
ATOM 1573 C CA . ILE A 1 208 ? -11.199 -3.539 11.450 1.00 93.06 208 ILE A CA 1
ATOM 1574 C C . ILE A 1 208 ? -11.095 -2.543 10.292 1.00 93.06 208 ILE A C 1
ATOM 1576 O O . ILE A 1 208 ? -11.053 -2.913 9.118 1.00 93.06 208 ILE A O 1
ATOM 1580 N N . VAL A 1 209 ? -11.038 -1.255 10.620 1.00 94.00 209 VAL A N 1
ATOM 1581 C CA . VAL A 1 209 ? -10.927 -0.170 9.640 1.00 94.00 209 VAL A CA 1
ATOM 1582 C C . VAL A 1 209 ? -9.457 0.167 9.420 1.00 94.00 209 VAL A C 1
ATOM 1584 O O . VAL A 1 209 ? -8.762 0.530 10.363 1.00 94.00 209 VAL A O 1
ATOM 1587 N N . ILE A 1 210 ? -8.982 0.101 8.177 1.00 96.12 210 ILE A N 1
ATOM 1588 C CA . ILE A 1 210 ? -7.625 0.537 7.821 1.00 96.12 210 ILE A CA 1
ATOM 1589 C C . ILE A 1 210 ? -7.612 2.071 7.723 1.00 96.12 210 ILE A C 1
ATOM 1591 O O . ILE A 1 210 ? -8.390 2.655 6.968 1.00 96.12 210 ILE A O 1
ATOM 1595 N N . LEU A 1 211 ? -6.727 2.723 8.477 1.00 95.31 211 LEU A N 1
ATOM 1596 C CA . LEU A 1 211 ? -6.549 4.180 8.494 1.00 95.31 211 LEU A CA 1
ATOM 1597 C C . LEU A 1 211 ? -5.424 4.622 7.553 1.00 95.31 211 LEU A C 1
ATOM 1599 O O . LEU A 1 211 ? -5.571 5.606 6.824 1.00 95.31 211 LEU A O 1
ATOM 1603 N N . SER A 1 212 ? -4.311 3.883 7.548 1.00 96.50 212 SER A N 1
ATOM 1604 C CA . SER A 1 212 ? -3.214 4.077 6.600 1.00 96.50 212 SER A CA 1
ATOM 1605 C C . SER A 1 212 ? -2.392 2.802 6.395 1.00 96.50 212 SER A C 1
ATOM 1607 O O . SER A 1 212 ? -2.386 1.905 7.239 1.00 96.50 212 SER A O 1
ATOM 1609 N N . LEU A 1 213 ? -1.705 2.727 5.253 1.00 96.50 213 LEU A N 1
ATOM 1610 C CA . LEU A 1 213 ? -0.713 1.699 4.940 1.00 96.50 213 LEU A CA 1
ATOM 1611 C C . LEU A 1 213 ? 0.631 2.345 4.633 1.00 96.50 213 LEU A C 1
ATOM 1613 O O . LEU A 1 213 ? 0.687 3.366 3.946 1.00 96.50 213 LEU A O 1
ATOM 1617 N N . GLU A 1 214 ? 1.705 1.693 5.059 1.00 93.56 214 GLU A N 1
ATOM 1618 C CA . GLU A 1 214 ? 3.076 2.095 4.774 1.00 93.56 214 GLU A CA 1
ATOM 1619 C C . GLU A 1 214 ? 3.917 0.878 4.382 1.00 93.56 214 GLU A C 1
ATOM 1621 O O . GLU A 1 214 ? 3.969 -0.133 5.086 1.00 93.56 214 GLU A O 1
ATOM 1626 N N . GLY A 1 215 ? 4.596 0.994 3.243 1.00 92.00 215 GLY A N 1
AT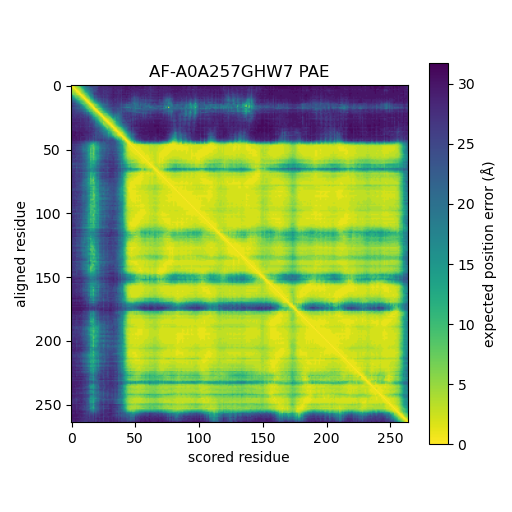OM 1627 C CA . GLY A 1 215 ? 5.632 0.060 2.832 1.00 92.00 215 GLY A CA 1
ATOM 1628 C C . GLY A 1 215 ? 5.145 -1.365 2.580 1.00 92.00 215 GLY A C 1
ATOM 1629 O O . GLY A 1 215 ? 5.822 -2.294 3.006 1.00 92.00 215 GLY A O 1
ATOM 1630 N N . LEU A 1 216 ? 4.023 -1.564 1.872 1.00 96.44 216 LEU A N 1
ATOM 1631 C CA . LEU A 1 216 ? 3.692 -2.891 1.338 1.00 96.44 216 LEU A CA 1
ATOM 1632 C C . LEU A 1 216 ? 4.731 -3.273 0.284 1.00 96.44 216 LEU A C 1
ATOM 1634 O O . LEU A 1 216 ? 4.727 -2.743 -0.830 1.00 96.44 216 LEU A O 1
ATOM 1638 N N . VAL A 1 217 ? 5.608 -4.206 0.636 1.00 94.69 217 VAL A N 1
ATOM 1639 C CA . VAL A 1 217 ? 6.754 -4.627 -0.175 1.00 94.69 217 VAL A CA 1
ATOM 1640 C C . VAL A 1 217 ? 7.066 -6.099 0.058 1.00 94.69 217 VAL A C 1
ATOM 1642 O O . VAL A 1 217 ? 6.664 -6.683 1.061 1.00 94.69 217 VAL A O 1
ATOM 1645 N N . ASP A 1 218 ? 7.806 -6.709 -0.868 1.00 94.69 218 ASP A N 1
ATOM 1646 C CA . ASP A 1 218 ? 8.442 -8.000 -0.629 1.00 94.69 218 ASP A CA 1
ATOM 1647 C C . ASP A 1 218 ? 9.217 -8.006 0.698 1.00 94.69 218 ASP A C 1
ATOM 1649 O O . ASP A 1 218 ? 10.066 -7.146 0.945 1.00 94.69 218 ASP A O 1
ATOM 1653 N N . ALA A 1 219 ? 8.969 -9.014 1.533 1.00 93.69 219 ALA A N 1
ATOM 1654 C CA . ALA A 1 219 ? 9.568 -9.123 2.856 1.00 93.69 219 ALA A CA 1
ATOM 1655 C C . ALA A 1 219 ? 11.108 -9.149 2.816 1.00 93.69 219 ALA A C 1
ATOM 1657 O O . ALA A 1 219 ? 11.747 -8.728 3.773 1.00 93.69 219 ALA A O 1
ATOM 1658 N N . LYS A 1 220 ? 11.743 -9.575 1.713 1.00 91.31 220 LYS A N 1
ATOM 1659 C CA . LYS A 1 220 ? 13.212 -9.500 1.582 1.00 91.31 220 LYS A CA 1
ATOM 1660 C C . LYS A 1 220 ? 13.749 -8.072 1.526 1.00 91.31 220 LYS A C 1
ATOM 1662 O O . LYS A 1 220 ? 14.907 -7.865 1.877 1.00 91.31 220 LYS A O 1
ATOM 1667 N N . ALA A 1 221 ? 12.946 -7.133 1.037 1.00 90.50 221 ALA A N 1
ATOM 1668 C CA . ALA A 1 221 ? 13.300 -5.723 0.939 1.00 90.50 221 ALA A CA 1
ATOM 1669 C C . ALA A 1 221 ? 12.716 -4.896 2.098 1.00 90.50 221 ALA A C 1
ATOM 1671 O O . ALA A 1 221 ? 13.024 -3.711 2.210 1.00 90.50 221 ALA A O 1
ATOM 1672 N N . PHE A 1 222 ? 11.897 -5.499 2.966 1.00 91.06 222 PHE A N 1
ATOM 1673 C CA . PHE A 1 222 ? 11.352 -4.824 4.138 1.00 91.06 222 PHE A CA 1
ATOM 1674 C C . PHE A 1 222 ? 12.422 -4.687 5.240 1.00 91.06 222 PHE A C 1
ATOM 1676 O O . PHE A 1 222 ? 13.041 -5.685 5.628 1.00 91.06 222 PHE A O 1
ATOM 1683 N N . PRO A 1 223 ? 12.655 -3.481 5.788 1.00 89.12 223 PRO A N 1
ATOM 1684 C CA . PRO A 1 223 ? 13.687 -3.256 6.792 1.00 89.12 223 PRO A CA 1
ATOM 1685 C C . PRO A 1 223 ? 13.174 -3.605 8.198 1.00 89.12 223 PRO A C 1
ATOM 1687 O O . PRO A 1 223 ? 12.975 -2.718 9.023 1.00 89.12 223 PRO A O 1
ATOM 1690 N N . PHE A 1 224 ? 12.985 -4.894 8.499 1.00 88.75 224 PHE A N 1
ATOM 1691 C CA . PHE A 1 224 ? 12.461 -5.349 9.801 1.00 88.75 224 PHE A CA 1
ATOM 1692 C C . PHE A 1 224 ? 13.216 -4.754 11.002 1.00 88.75 224 PHE A C 1
ATOM 1694 O O . PHE A 1 224 ? 12.587 -4.327 11.964 1.00 88.75 224 PHE A O 1
ATOM 1701 N N . ASP A 1 225 ? 14.545 -4.641 10.913 1.00 86.62 225 ASP A N 1
ATOM 1702 C CA . ASP A 1 225 ? 15.401 -4.094 11.979 1.00 86.62 225 ASP A CA 1
ATOM 1703 C C . ASP A 1 225 ? 15.186 -2.591 12.252 1.00 86.62 225 ASP A C 1
ATOM 1705 O O . ASP A 1 225 ? 15.683 -2.070 13.253 1.00 86.62 225 ASP A O 1
ATOM 1709 N N . ALA A 1 226 ? 14.499 -1.869 11.359 1.00 85.69 226 ALA A N 1
ATOM 1710 C CA . ALA A 1 226 ? 14.170 -0.458 11.548 1.00 85.69 226 ALA A CA 1
ATOM 1711 C C . ALA A 1 226 ? 12.942 -0.249 12.449 1.00 85.69 226 ALA A C 1
ATOM 1713 O O . ALA A 1 226 ? 12.725 0.869 12.918 1.00 85.69 226 ALA A O 1
ATOM 1714 N N . TYR A 1 227 ? 12.165 -1.305 12.707 1.00 83.62 227 TYR A N 1
ATOM 1715 C CA . TYR A 1 227 ? 10.941 -1.251 13.495 1.00 83.62 227 TYR A CA 1
ATOM 1716 C C . TYR A 1 227 ? 11.061 -2.092 14.769 1.00 83.62 227 TYR A C 1
ATOM 1718 O O . TYR A 1 227 ? 11.751 -3.106 14.815 1.00 83.62 227 TYR A O 1
ATOM 1726 N N . GLU A 1 228 ? 10.344 -1.695 15.820 1.00 85.06 228 GLU A N 1
ATOM 1727 C CA . GLU A 1 228 ? 10.337 -2.403 17.108 1.00 85.06 228 GLU A CA 1
ATOM 1728 C C . GLU A 1 228 ? 9.132 -3.356 17.249 1.00 85.06 228 GLU A C 1
ATOM 1730 O O . GLU A 1 228 ? 8.643 -3.584 18.351 1.00 85.06 228 GLU A O 1
ATOM 1735 N N . PHE A 1 229 ? 8.606 -3.910 16.156 1.00 87.38 229 PHE A N 1
ATOM 1736 C CA . PHE A 1 229 ? 7.489 -4.862 16.216 1.00 87.38 229 PHE A CA 1
ATOM 1737 C C . PHE A 1 229 ? 7.909 -6.218 16.793 1.00 87.38 229 PHE A C 1
ATOM 1739 O O . PHE A 1 229 ? 9.015 -6.703 16.560 1.00 87.38 229 PHE A O 1
ATOM 1746 N N . GLN A 1 230 ? 7.003 -6.845 17.538 1.00 86.75 230 GLN A N 1
ATOM 1747 C CA . GLN A 1 230 ? 7.174 -8.166 18.134 1.00 86.75 230 GLN A CA 1
ATOM 1748 C C . GLN A 1 230 ? 6.081 -9.099 17.625 1.00 86.75 230 GLN A C 1
ATOM 1750 O O . GLN A 1 230 ? 4.899 -8.766 17.672 1.00 86.7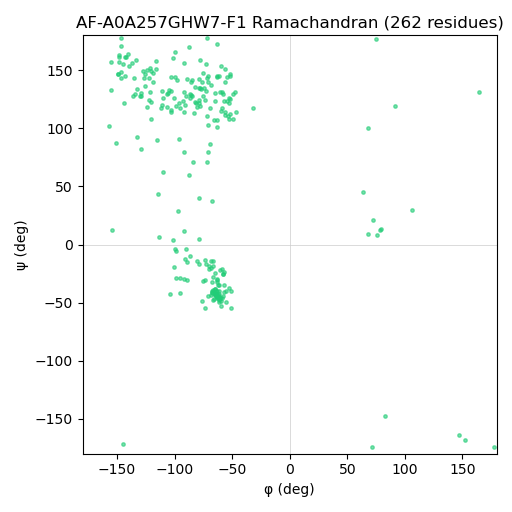5 230 GLN A O 1
ATOM 1755 N N . PHE A 1 231 ? 6.475 -10.280 17.169 1.00 88.44 231 PHE A N 1
ATOM 1756 C CA . PHE A 1 231 ? 5.558 -11.360 16.818 1.00 88.44 231 PHE A CA 1
ATOM 1757 C C . PHE A 1 231 ? 5.522 -12.390 17.948 1.00 88.44 231 PHE A C 1
ATOM 1759 O O . PHE A 1 231 ? 6.431 -12.438 18.779 1.00 88.44 231 PHE A O 1
ATOM 1766 N N . GLU A 1 232 ? 4.468 -13.210 17.992 1.00 82.31 232 GLU A N 1
ATOM 1767 C CA . GLU A 1 232 ? 4.428 -14.349 18.920 1.00 82.31 232 GLU A CA 1
ATOM 1768 C C . GLU A 1 232 ? 5.565 -15.343 18.637 1.00 82.31 232 GLU A C 1
ATOM 1770 O O . GLU A 1 232 ? 6.134 -15.910 19.569 1.00 82.31 232 GLU A O 1
ATOM 1775 N N . GLU A 1 233 ? 5.920 -15.498 17.359 1.00 81.00 233 GLU A N 1
ATOM 1776 C CA . GLU A 1 233 ? 7.011 -16.343 16.880 1.00 81.00 233 GLU A CA 1
ATOM 1777 C C . GLU A 1 233 ? 8.249 -15.515 16.509 1.00 81.00 233 GLU A C 1
ATOM 1779 O O . GLU A 1 233 ? 8.146 -14.430 15.936 1.00 81.00 233 GLU A O 1
ATOM 1784 N N . ASP A 1 234 ? 9.439 -16.060 16.774 1.00 79.50 234 ASP A N 1
ATOM 1785 C CA . ASP A 1 234 ? 10.718 -15.377 16.518 1.00 79.50 234 ASP A CA 1
ATOM 1786 C C . ASP A 1 234 ? 11.025 -15.200 15.007 1.00 79.50 234 ASP A C 1
ATOM 1788 O O . ASP A 1 234 ? 11.850 -14.361 14.643 1.00 79.50 234 ASP A O 1
ATOM 1792 N N . ASP A 1 235 ? 10.392 -15.990 14.125 1.00 88.38 235 ASP A N 1
ATOM 1793 C CA . ASP A 1 235 ? 10.554 -15.946 12.660 1.00 88.38 235 ASP A CA 1
ATOM 1794 C C . ASP A 1 235 ? 9.195 -15.864 11.946 1.00 88.38 235 ASP A C 1
ATOM 1796 O O . ASP A 1 235 ? 8.649 -16.855 11.457 1.00 88.38 235 ASP A O 1
ATOM 1800 N N . ALA A 1 236 ? 8.662 -14.645 11.869 1.00 89.25 236 ALA A N 1
ATOM 1801 C CA . ALA A 1 236 ? 7.400 -14.336 11.202 1.00 89.25 236 ALA A CA 1
ATOM 1802 C C . ALA A 1 236 ? 7.363 -14.787 9.724 1.00 89.25 236 ALA A C 1
ATOM 1804 O O . ALA A 1 236 ? 6.357 -15.310 9.242 1.00 89.25 236 ALA A O 1
ATOM 1805 N N . VAL A 1 237 ? 8.469 -14.616 8.993 1.00 92.06 237 VAL A N 1
ATOM 1806 C CA . VAL A 1 237 ? 8.549 -14.979 7.569 1.00 92.06 237 VAL A CA 1
ATOM 1807 C C . VAL A 1 237 ? 8.548 -16.498 7.400 1.00 92.06 237 VAL A C 1
ATOM 1809 O O . VAL A 1 237 ? 7.833 -17.019 6.540 1.00 92.06 237 VAL A O 1
ATOM 1812 N N . GLY A 1 238 ? 9.326 -17.214 8.215 1.00 92.19 238 GLY A N 1
ATOM 1813 C CA . GLY A 1 238 ? 9.348 -18.675 8.233 1.00 92.19 238 GLY A CA 1
ATOM 1814 C C . GLY A 1 238 ? 7.975 -19.268 8.545 1.00 92.19 238 GLY A C 1
ATOM 1815 O O . GLY A 1 238 ? 7.505 -20.142 7.816 1.00 92.19 238 GLY A O 1
ATOM 1816 N N . GLU A 1 239 ? 7.294 -18.730 9.554 1.00 91.94 239 GLU A N 1
ATOM 1817 C CA . GLU A 1 239 ? 5.966 -19.184 9.973 1.00 91.94 239 GLU A CA 1
ATOM 1818 C C . GLU A 1 239 ? 4.920 -19.017 8.861 1.00 91.94 239 GLU A C 1
ATOM 1820 O O . GLU A 1 239 ? 4.229 -19.966 8.478 1.00 91.94 239 GLU A O 1
ATOM 1825 N N . VAL A 1 240 ? 4.855 -17.830 8.251 1.00 93.88 240 VAL A N 1
ATOM 1826 C CA . VAL A 1 240 ? 3.934 -17.547 7.140 1.00 93.88 240 VAL A CA 1
ATOM 1827 C C . VAL A 1 240 ? 4.228 -18.430 5.926 1.00 93.88 240 VAL A C 1
ATOM 1829 O O . VAL A 1 240 ? 3.306 -18.877 5.237 1.00 93.88 240 VAL A O 1
ATOM 1832 N N . LEU A 1 241 ? 5.495 -18.758 5.659 1.00 93.69 241 LEU A N 1
ATOM 1833 C CA . LEU A 1 241 ? 5.851 -19.698 4.594 1.00 93.69 241 LEU A CA 1
ATOM 1834 C C . LEU A 1 241 ? 5.330 -21.115 4.865 1.00 93.69 241 LEU A C 1
ATOM 1836 O O . LEU A 1 241 ? 4.887 -21.774 3.912 1.00 93.69 241 LEU A O 1
ATOM 1840 N N . GLU A 1 242 ? 5.358 -21.568 6.118 1.00 91.75 242 GLU A N 1
ATOM 1841 C CA . GLU A 1 242 ? 4.900 -22.897 6.532 1.00 91.75 242 GLU A CA 1
ATOM 1842 C C . GLU A 1 242 ? 3.372 -23.005 6.588 1.00 91.75 242 GLU A C 1
ATOM 1844 O O . GLU A 1 242 ? 2.803 -23.941 6.015 1.00 91.75 242 GLU A O 1
ATOM 1849 N N . GLN A 1 243 ? 2.704 -22.045 7.227 1.00 89.75 243 GLN A N 1
ATOM 1850 C CA . GLN A 1 243 ? 1.262 -22.090 7.490 1.00 89.75 243 GLN A CA 1
ATOM 1851 C C . GLN A 1 243 ? 0.426 -21.486 6.357 1.00 89.75 243 GLN A C 1
ATOM 1853 O O . GLN A 1 243 ? -0.675 -21.960 6.067 1.00 89.75 243 GLN A O 1
ATOM 1858 N N . GLY A 1 244 ? 0.984 -20.499 5.655 1.00 91.00 244 GLY A N 1
ATOM 1859 C CA . GLY A 1 244 ? 0.251 -19.637 4.736 1.00 91.00 244 GLY A CA 1
ATOM 1860 C C . GLY A 1 244 ? -0.603 -18.595 5.454 1.00 91.00 244 GLY A C 1
ATOM 1861 O O . GLY A 1 244 ? -0.686 -18.574 6.676 1.00 91.00 244 GLY A O 1
ATOM 1862 N N . GLY A 1 245 ? -1.249 -17.731 4.671 1.00 93.31 245 GLY A N 1
ATOM 1863 C CA . GLY A 1 245 ? -2.099 -16.672 5.206 1.00 93.31 245 GLY A CA 1
ATOM 1864 C C . GLY A 1 245 ? -1.310 -15.432 5.629 1.00 93.31 245 GLY A C 1
ATOM 1865 O O . GLY A 1 245 ? -0.312 -15.081 4.997 1.00 93.31 245 GLY A O 1
ATOM 1866 N N . MET A 1 246 ? -1.809 -14.761 6.664 1.00 95.69 246 MET A N 1
ATOM 1867 C CA . MET A 1 246 ? -1.267 -13.532 7.234 1.00 95.69 246 MET A CA 1
ATOM 1868 C C . MET A 1 246 ? -1.053 -13.711 8.737 1.00 95.69 246 MET A C 1
ATOM 1870 O O . MET A 1 246 ? -1.871 -14.337 9.410 1.00 95.69 246 MET A O 1
ATOM 1874 N N . ILE A 1 247 ? 0.020 -13.124 9.259 1.00 94.69 247 ILE A N 1
ATOM 1875 C CA . ILE A 1 247 ? 0.209 -12.906 10.696 1.00 94.69 247 ILE A CA 1
ATOM 1876 C C . ILE A 1 247 ? 0.445 -11.423 10.958 1.00 94.69 247 ILE A C 1
ATOM 1878 O O . ILE A 1 247 ? 1.012 -10.722 10.118 1.00 94.69 247 ILE A O 1
ATOM 1882 N N . VAL A 1 248 ? 0.040 -10.962 12.137 1.00 94.25 248 VAL A N 1
ATOM 1883 C CA . VAL A 1 248 ? 0.211 -9.578 12.588 1.00 94.25 248 VAL A CA 1
ATOM 1884 C C . VAL A 1 248 ? 1.078 -9.531 13.843 1.00 94.25 248 VAL A C 1
ATOM 1886 O O . VAL A 1 248 ? 1.073 -10.458 14.655 1.00 94.25 248 VAL A O 1
ATOM 1889 N N . SER A 1 249 ? 1.851 -8.461 13.997 1.00 94.00 249 SER A N 1
ATOM 1890 C CA . SER A 1 249 ? 2.637 -8.201 15.202 1.00 94.00 249 SER A CA 1
ATOM 1891 C C . SER A 1 249 ? 1.754 -7.791 16.385 1.00 94.00 249 SER A C 1
ATOM 1893 O O . SER A 1 249 ? 0.550 -7.554 16.258 1.00 94.00 249 SER A O 1
ATOM 1895 N N . ASN A 1 250 ? 2.376 -7.586 17.547 1.00 89.69 250 ASN A N 1
ATOM 1896 C CA . ASN A 1 250 ? 1.775 -6.823 18.631 1.00 89.69 250 ASN A CA 1
ATOM 1897 C C . ASN A 1 250 ? 1.290 -5.451 18.133 1.00 89.69 250 ASN A C 1
ATOM 1899 O O . ASN A 1 250 ? 1.922 -4.828 17.277 1.00 89.69 250 ASN A O 1
ATOM 1903 N N . ALA A 1 251 ? 0.179 -4.987 18.701 1.00 89.94 251 ALA A N 1
ATOM 1904 C CA . ALA A 1 251 ? -0.401 -3.691 18.392 1.00 89.94 251 ALA A CA 1
ATOM 1905 C C . ALA A 1 251 ? 0.109 -2.598 19.326 1.00 89.94 251 ALA A C 1
ATOM 1907 O O . ALA A 1 251 ? 0.056 -2.727 20.553 1.00 89.94 251 ALA A O 1
ATOM 1908 N N . TYR A 1 252 ? 0.529 -1.484 18.738 1.00 88.62 252 TYR A N 1
ATOM 1909 C CA . TYR A 1 252 ? 0.833 -0.255 19.456 1.00 88.62 252 TYR A CA 1
ATOM 1910 C C . TYR A 1 252 ? -0.380 0.676 19.419 1.00 88.62 252 TYR A C 1
ATOM 1912 O O . TYR A 1 252 ? -0.532 1.461 18.488 1.00 88.62 252 TYR A O 1
ATOM 1920 N N . ALA A 1 253 ? -1.255 0.571 20.421 1.00 88.50 253 ALA A N 1
ATOM 1921 C CA . ALA A 1 253 ? -2.431 1.432 20.543 1.00 88.50 253 ALA A CA 1
ATOM 1922 C C . ALA A 1 253 ? -2.054 2.866 20.947 1.00 88.50 253 ALA A C 1
ATOM 1924 O O . ALA A 1 253 ? -1.155 3.081 21.768 1.00 88.50 253 ALA A O 1
ATOM 1925 N N . TYR A 1 254 ? -2.774 3.847 20.406 1.00 86.56 254 TYR A N 1
ATOM 1926 C CA . TYR A 1 254 ? -2.551 5.264 20.682 1.00 86.56 254 TYR A CA 1
ATOM 1927 C C . TYR A 1 254 ? -3.882 6.030 20.839 1.00 86.56 254 TYR A C 1
ATOM 1929 O O . TYR A 1 254 ? -4.917 5.603 20.319 1.00 86.56 254 TYR A O 1
ATOM 1937 N N . PRO A 1 255 ? -3.895 7.151 21.588 1.00 84.06 255 PRO A N 1
ATOM 1938 C CA . PRO A 1 255 ? -5.084 7.992 21.722 1.00 84.06 255 PRO A CA 1
ATOM 1939 C C . PRO A 1 255 ? -5.287 8.879 20.480 1.00 84.06 255 PRO A C 1
ATOM 1941 O O . PRO A 1 255 ? -4.306 9.169 19.798 1.00 84.06 255 PRO A O 1
ATOM 1944 N N . PRO A 1 256 ? -6.502 9.392 20.204 1.00 79.94 256 PRO A N 1
ATOM 1945 C CA . PRO A 1 256 ? -6.741 10.288 19.080 1.00 79.94 256 PRO A CA 1
ATOM 1946 C C . PRO A 1 256 ? -5.805 11.493 19.107 1.00 79.94 256 PRO A C 1
ATOM 1948 O O . PRO A 1 256 ? -5.507 12.047 20.174 1.00 79.94 256 PRO A O 1
ATOM 1951 N N . GLU A 1 257 ? -5.380 11.946 17.928 1.00 69.94 257 GLU A N 1
ATOM 1952 C CA . GLU A 1 257 ? -4.648 13.202 17.836 1.00 69.94 257 GLU A CA 1
ATOM 1953 C C . GLU A 1 257 ? -5.496 14.350 18.397 1.00 69.94 257 GLU A C 1
ATOM 1955 O O . GLU A 1 257 ? -6.665 14.537 18.050 1.00 69.94 257 GLU A O 1
ATOM 1960 N N . ALA A 1 258 ? -4.895 15.156 19.275 1.00 58.25 258 ALA A N 1
ATOM 1961 C CA . ALA A 1 258 ? -5.559 16.350 19.769 1.00 58.25 258 ALA A CA 1
ATOM 1962 C C . ALA A 1 258 ? -5.855 17.276 18.577 1.00 58.25 258 ALA A C 1
ATOM 1964 O O . ALA A 1 258 ? -4.935 17.564 17.805 1.00 58.25 258 ALA A O 1
ATOM 1965 N N . PRO A 1 259 ? -7.087 17.806 18.434 1.00 51.28 259 PRO A N 1
ATOM 1966 C CA . PRO A 1 259 ? -7.416 18.676 17.317 1.00 51.28 259 PRO A CA 1
ATOM 1967 C C . PRO A 1 259 ? -6.418 19.831 17.277 1.00 51.28 259 PRO A C 1
ATOM 1969 O O . PRO A 1 259 ? -6.258 20.553 18.273 1.00 51.28 259 PRO A O 1
ATOM 1972 N N . ARG A 1 260 ? -5.727 19.997 16.138 1.00 44.25 260 ARG A N 1
ATOM 1973 C CA . ARG A 1 260 ? -4.822 21.130 15.917 1.00 44.25 260 ARG A CA 1
ATOM 1974 C C . ARG A 1 260 ? -5.612 22.396 16.234 1.00 44.25 260 ARG A C 1
ATOM 1976 O O . ARG A 1 260 ? -6.580 22.729 15.551 1.00 44.25 260 ARG A O 1
ATOM 1983 N N . LYS A 1 261 ? -5.231 23.096 17.308 1.00 39.00 261 LYS A N 1
ATOM 1984 C CA . LYS A 1 261 ? -5.757 24.433 17.581 1.00 39.00 261 LYS A CA 1
ATOM 1985 C C . LYS A 1 261 ? -5.290 25.301 16.426 1.00 39.00 261 LYS A C 1
ATOM 1987 O O . LYS A 1 261 ? -4.128 25.685 16.387 1.00 39.00 261 LYS A O 1
ATOM 1992 N N . LEU A 1 262 ? -6.179 25.555 15.474 1.00 41.16 262 LEU A N 1
ATOM 1993 C CA . LEU A 1 262 ? -5.977 26.609 14.496 1.00 41.16 262 LEU A CA 1
ATOM 1994 C C . LEU A 1 262 ? -5.763 27.890 15.305 1.00 41.16 262 LEU A C 1
ATOM 1996 O O . LEU A 1 262 ? -6.656 28.295 16.055 1.00 41.16 262 LEU A O 1
ATOM 2000 N N . ASP A 1 263 ? -4.560 28.458 15.229 1.00 44.78 263 ASP A N 1
ATOM 2001 C CA . ASP A 1 263 ? -4.276 29.756 15.829 1.00 44.78 263 ASP A CA 1
ATOM 2002 C C . ASP A 1 263 ? -5.275 30.761 15.237 1.00 44.78 263 ASP A C 1
ATOM 2004 O O . ASP A 1 263 ? -5.284 31.032 14.036 1.00 44.78 263 ASP A O 1
ATOM 2008 N N . SER A 1 264 ? -6.186 31.222 16.096 1.00 42.59 264 SER A N 1
ATOM 2009 C CA . SER A 1 264 ? -7.268 32.165 15.796 1.00 42.59 264 SER A CA 1
ATOM 2010 C C . SER A 1 264 ? -6.772 33.582 15.555 1.00 42.59 264 SER A C 1
ATOM 2012 O O . SER A 1 264 ? -5.909 34.011 16.359 1.00 42.59 264 SER A O 1
#

Solvent-accessible surface area (backbone atoms only — not comparable to full-atom values): 15658 Å² total; per-residue (Å²): 136,90,80,83,90,77,86,78,92,73,95,66,82,70,54,54,84,49,73,72,58,76,71,79,60,97,72,82,70,89,78,80,80,96,68,82,83,82,68,82,74,89,78,80,66,73,40,53,33,35,36,36,30,33,30,38,48,87,67,47,63,78,73,49,61,93,94,58,60,72,49,30,27,42,37,43,37,23,33,63,26,73,46,54,52,57,39,50,56,51,49,50,50,35,39,48,70,72,65,32,43,57,55,31,38,52,35,33,31,44,52,93,74,63,65,76,87,78,50,99,62,94,77,64,59,70,63,32,46,54,46,5,69,74,66,76,36,44,29,26,48,58,80,44,73,42,65,57,57,95,75,69,67,83,78,80,39,35,31,27,29,39,35,34,31,37,50,70,89,71,50,43,91,84,72,62,65,66,50,31,29,40,31,42,37,40,28,46,26,91,44,50,49,53,35,52,48,50,53,42,53,56,33,55,74,71,63,36,43,58,56,31,42,37,48,36,30,42,42,90,72,47,67,66,89,80,51,90,75,47,54,98,52,99,49,62,69,62,49,25,69,74,75,48,52,71,50,66,32,54,71,51,72,43,59,55,78,75,78,79,76,74,87,124

Radius of gyration: 21.07 Å; Cα contacts (8 Å, |Δi|>4): 472; chains: 1; bounding box: 56×62×74 Å

Mean predicted aligned error: 11.11 Å

Sequence (264 aa):
MVREITHPTDNAARGVWWRLGAGRGIEAQRRVLGVPQFTPKEGHQMGTFYAAVEVFDPEGPANMPDAAEYGGEARFFVLTAEDLSEALATLANSIAVNGLRLDRVLHAGAVEAFDDEILPFEIDIDGMAETAQGSGEICVSESHPFEPDETDGVASGVYAVCIDAFDMEWADEDEGEYGGHYQLAVIKAETAADALQQLVEDFEAEGIVILSLEGLVDAKAFPFDAYEFQFEEDDAVGEVLEQGGMIVSNAYAYPPEAPRKLDS

Foldseek 3Di:
DDDDDDDDDDPDAPWDFQDQPPPPDPPPPPDDDDDDDDDPDPDLDKFKKKWWFWKADPCVVVVDDPPFAWATWTKMKIAIDSAQLRVLLSVLVSCVVVPIATAKTAKMAGLVPDDQVSDPDDDDSVSQRCVNVVPNTMTMHDIHTDGHDPLPDQFPQKKKKKFWKDDPVPQDPPPAAWATWIKMKIARHNGLSRRSNLVSVVCVVRVMGTRMMHIGHRPSPDPPVVDPWAFPDPDLNVVCVVPHGMDMTDIGIDHHDDPPPPPD